Protein AF-W2GR23-F1 (afdb_monomer_lite)

Sequence (189 aa):
MKMTHMLRTLHDGIMVGVGTVLADNPSLNARLAEGSNPRPIIIDTHLRCPMTIKLLTMPTCEKPIIFFGRGSQDTETLERKQALEALGARVFECNTTRGEDSCDHVDLRDAFRTLCASGSWFSCIISRCLHSVLMLSHAGIVKQLGISSVMVEGGSAILTSCLQEATHRHIIDLVVVTVAPTFVRHKSG

Foldseek 3Di:
DLVLLVVQQVFQAEEEEVVCCVPPLDQQHSVNDDHDGHAYEYWYQQLPHDCPRNLLPPPNHQRYEYEYEDPPPDPVSVVSVVSSVVSVYHYDYAYWDQAPVRDTTGDVVRVVQLQAQPPDPPDPPPDDDDDDDDDDDDDDDSPHNNTPGYHYDDDPRVVVSQVVVVVVDVPDPDDDDDDDPDDDDDPPD

InterPro domains:
  IPR002734 Bacterial bifunctional deaminase-reductase, C-terminal [PF01872] (2-117)
  IPR024072 Dihydrofolate reductase-like domain superfamily [G3DSA:3.40.430.10] (1-189)
  IPR024072 Dihydrofolate reductase-like domain superfamily [SSF53597] (2-118)
  IPR024072 Dihydrofolate reductase-like domain superfamily [SSF53597] (140-184)
  IPR050765 Riboflavin Biosynthesis HTP Reductase [PTHR38011] (2-184)

Structure (mmCIF, N/CA/C/O backbone):
data_AF-W2GR23-F1
#
_entry.id   AF-W2GR23-F1
#
loop_
_atom_site.group_PDB
_atom_site.id
_atom_site.type_symbol
_atom_site.label_atom_id
_atom_site.label_alt_id
_atom_site.label_comp_id
_atom_site.label_asym_id
_atom_site.label_entity_id
_atom_site.label_seq_id
_atom_site.pdbx_PDB_ins_code
_atom_site.Cartn_x
_atom_site.Cartn_y
_atom_site.Cartn_z
_atom_site.occupancy
_atom_site.B_iso_or_equiv
_atom_site.auth_seq_id
_atom_site.auth_comp_id
_atom_site.auth_asym_id
_atom_site.auth_atom_id
_atom_site.pdbx_PDB_model_num
ATOM 1 N N . MET A 1 1 ? 9.108 -3.498 -15.593 1.00 69.44 1 MET A N 1
ATOM 2 C CA . MET A 1 1 ? 9.535 -4.837 -16.074 1.00 69.44 1 MET A CA 1
ATOM 3 C C . MET A 1 1 ? 8.301 -5.715 -16.239 1.00 69.44 1 MET A C 1
ATOM 5 O O . MET A 1 1 ? 7.443 -5.651 -15.368 1.00 69.44 1 MET A O 1
ATOM 9 N N . LYS A 1 2 ? 8.191 -6.533 -17.300 1.00 81.06 2 LYS A N 1
ATOM 10 C CA . LYS A 1 2 ? 7.030 -7.431 -17.515 1.00 81.06 2 LYS A CA 1
ATOM 11 C C . LYS A 1 2 ? 6.783 -8.364 -16.318 1.00 81.06 2 LYS A C 1
ATOM 13 O O . LYS A 1 2 ? 5.641 -8.557 -15.922 1.00 81.06 2 LYS A O 1
ATOM 18 N N . MET A 1 3 ? 7.859 -8.837 -15.684 1.00 83.44 3 MET A N 1
ATOM 19 C CA . MET A 1 3 ? 7.808 -9.663 -14.473 1.00 83.44 3 MET A CA 1
ATOM 20 C C . MET A 1 3 ? 7.036 -9.007 -13.322 1.00 83.44 3 MET A C 1
ATOM 22 O O . MET A 1 3 ? 6.156 -9.639 -12.757 1.00 83.44 3 MET A O 1
ATOM 26 N N . THR A 1 4 ? 7.294 -7.733 -13.016 1.00 83.75 4 THR A N 1
ATOM 27 C CA . THR A 1 4 ? 6.580 -7.008 -11.951 1.00 83.75 4 THR A CA 1
ATOM 28 C C . THR A 1 4 ? 5.080 -6.939 -12.227 1.00 83.75 4 THR A C 1
ATOM 30 O O . THR A 1 4 ? 4.283 -7.137 -11.322 1.00 83.75 4 THR A O 1
ATOM 33 N N . HIS A 1 5 ? 4.677 -6.710 -13.481 1.00 86.44 5 HIS A N 1
ATOM 34 C CA . HIS A 1 5 ? 3.254 -6.688 -13.821 1.00 86.44 5 HIS A CA 1
ATOM 35 C C . HIS A 1 5 ? 2.604 -8.064 -13.662 1.00 86.44 5 HIS A C 1
ATOM 37 O O . HIS A 1 5 ? 1.480 -8.112 -13.187 1.00 86.44 5 HIS A O 1
ATOM 43 N N . MET A 1 6 ? 3.304 -9.159 -13.977 1.00 85.31 6 MET A N 1
ATOM 44 C CA . MET A 1 6 ? 2.798 -10.513 -13.713 1.00 85.31 6 MET A CA 1
ATOM 45 C C . MET A 1 6 ? 2.696 -10.802 -12.212 1.00 85.31 6 MET A C 1
ATOM 47 O O . MET A 1 6 ? 1.702 -11.348 -11.767 1.00 85.31 6 MET A O 1
ATOM 51 N N . LEU A 1 7 ? 3.676 -10.393 -11.401 1.00 85.12 7 LEU A N 1
ATOM 52 C CA . LEU A 1 7 ? 3.589 -10.579 -9.947 1.00 85.12 7 LEU A CA 1
ATOM 53 C C . LEU A 1 7 ? 2.389 -9.836 -9.349 1.00 85.12 7 LEU A C 1
ATOM 55 O O . LEU A 1 7 ? 1.715 -10.374 -8.476 1.00 85.12 7 LEU A O 1
ATOM 59 N N . ARG A 1 8 ? 2.070 -8.644 -9.866 1.00 89.00 8 ARG A N 1
ATOM 60 C CA . ARG A 1 8 ? 0.879 -7.893 -9.453 1.00 89.00 8 ARG A CA 1
ATOM 61 C C . ARG A 1 8 ? -0.425 -8.628 -9.749 1.00 89.00 8 ARG A C 1
ATOM 63 O O . ARG A 1 8 ? -1.325 -8.542 -8.929 1.00 89.00 8 ARG A O 1
ATOM 70 N N . THR A 1 9 ? -0.532 -9.351 -10.868 1.00 87.44 9 THR A N 1
ATOM 71 C CA . THR A 1 9 ? -1.762 -10.100 -11.197 1.00 87.44 9 THR A CA 1
ATOM 72 C C . THR A 1 9 ? -1.950 -11.365 -10.364 1.00 87.44 9 THR A C 1
ATOM 74 O O . THR A 1 9 ? -3.038 -11.931 -10.372 1.00 87.44 9 THR A O 1
ATOM 77 N N . LEU A 1 10 ? -0.915 -11.810 -9.643 1.00 87.19 10 LEU A N 1
ATOM 78 C CA . LEU A 1 10 ? -0.958 -12.994 -8.780 1.00 87.19 10 LEU A CA 1
ATOM 79 C C . LEU A 1 10 ? -1.390 -12.694 -7.337 1.00 87.19 10 LEU A C 1
ATOM 81 O O . LEU A 1 10 ? -1.491 -13.630 -6.550 1.00 87.19 10 LEU A O 1
ATOM 85 N N . HIS A 1 11 ? -1.604 -11.424 -6.978 1.00 86.44 11 HIS A N 1
ATOM 86 C CA . HIS A 1 11 ? -1.950 -11.022 -5.613 1.00 86.44 11 HIS A CA 1
ATOM 87 C C . HIS A 1 11 ? -3.266 -10.240 -5.572 1.00 86.44 11 HIS A C 1
ATOM 89 O O . HIS A 1 11 ? -3.580 -9.486 -6.492 1.00 86.44 11 HIS A O 1
ATOM 95 N N . ASP A 1 12 ? -4.005 -10.364 -4.469 1.00 87.50 12 ASP A N 1
ATOM 96 C CA . ASP A 1 12 ? -5.256 -9.623 -4.251 1.00 87.50 12 ASP A CA 1
ATOM 97 C C . ASP A 1 12 ? -4.992 -8.153 -3.898 1.00 87.50 12 ASP A C 1
ATOM 99 O O . ASP A 1 12 ? -5.787 -7.268 -4.214 1.00 87.50 12 ASP A O 1
ATOM 103 N N . GLY A 1 13 ? -3.879 -7.888 -3.207 1.00 90.38 13 GLY A N 1
ATOM 104 C CA . GLY A 1 13 ? -3.498 -6.568 -2.723 1.00 90.38 13 GLY A CA 1
ATOM 105 C C . GLY A 1 13 ? -2.064 -6.189 -3.076 1.00 90.38 13 GLY A C 1
ATOM 106 O O . GLY A 1 13 ? -1.183 -7.039 -3.198 1.00 90.38 13 GLY A O 1
ATOM 107 N N . ILE A 1 14 ? -1.821 -4.886 -3.201 1.00 90.69 14 ILE A N 1
ATOM 108 C CA . ILE A 1 14 ? -0.486 -4.315 -3.372 1.00 90.69 14 ILE A CA 1
ATOM 109 C C . ILE A 1 14 ? -0.261 -3.201 -2.356 1.00 90.69 14 ILE A C 1
ATOM 111 O O . ILE A 1 14 ? -0.979 -2.204 -2.348 1.00 90.69 14 ILE A O 1
ATOM 115 N N . MET A 1 15 ? 0.721 -3.379 -1.478 1.00 93.12 15 MET A N 1
ATOM 116 C CA . MET A 1 15 ? 1.007 -2.478 -0.370 1.00 93.12 15 MET A CA 1
ATOM 117 C C . MET A 1 15 ? 2.205 -1.585 -0.670 1.00 93.12 15 MET A C 1
ATOM 119 O O . MET A 1 15 ? 3.250 -2.071 -1.093 1.00 93.12 15 MET A O 1
ATOM 123 N N . VAL A 1 16 ? 2.053 -0.289 -0.397 1.00 93.31 16 VAL A N 1
ATOM 124 C CA . VAL A 1 16 ? 3.116 0.718 -0.485 1.00 93.31 16 VAL A CA 1
ATOM 125 C C . VAL A 1 16 ? 3.049 1.674 0.704 1.00 93.31 16 VAL A C 1
ATOM 127 O O . VAL A 1 16 ? 2.006 1.835 1.344 1.00 93.31 16 VAL A O 1
ATOM 130 N N . GLY A 1 17 ? 4.150 2.369 0.973 1.00 92.62 17 GLY A N 1
ATOM 131 C CA . GLY A 1 17 ? 4.168 3.444 1.962 1.00 92.62 17 GLY A CA 1
ATOM 132 C C . GLY A 1 17 ? 3.762 4.772 1.367 1.00 92.62 17 GLY A C 1
ATOM 133 O O . GLY A 1 17 ? 3.993 5.035 0.185 1.00 92.62 17 GLY A O 1
ATOM 134 N N . VAL A 1 18 ? 3.224 5.658 2.205 1.00 92.94 18 VAL A N 1
ATOM 135 C CA . VAL A 1 18 ? 2.888 7.020 1.778 1.00 92.94 18 VAL A CA 1
ATOM 136 C C . VAL A 1 18 ? 4.097 7.759 1.204 1.00 92.94 18 VAL A C 1
ATOM 138 O O . VAL A 1 18 ? 3.938 8.517 0.258 1.00 92.94 18 VAL A O 1
ATOM 141 N N . GLY A 1 19 ? 5.318 7.483 1.681 1.00 91.88 19 GLY A N 1
ATOM 142 C CA . GLY A 1 19 ? 6.541 8.048 1.099 1.00 91.88 19 GLY A CA 1
ATOM 143 C C . GLY A 1 19 ? 6.689 7.736 -0.395 1.00 91.88 19 GLY A C 1
ATOM 144 O O . GLY A 1 19 ? 6.985 8.629 -1.181 1.00 91.88 19 GLY A O 1
ATOM 145 N N . THR A 1 20 ? 6.390 6.501 -0.809 1.00 91.75 20 THR A N 1
ATOM 146 C CA . THR A 1 20 ? 6.373 6.099 -2.225 1.00 91.75 20 THR A CA 1
ATOM 147 C C . THR A 1 20 ? 5.242 6.781 -2.989 1.00 91.75 20 THR A C 1
ATOM 149 O O . THR A 1 20 ? 5.429 7.214 -4.123 1.00 91.75 20 THR A O 1
ATOM 152 N N . VAL A 1 21 ? 4.066 6.935 -2.374 1.00 94.06 21 VAL A N 1
ATOM 153 C CA . VAL A 1 21 ? 2.944 7.651 -3.003 1.00 94.06 21 VAL A CA 1
ATOM 154 C C . VAL A 1 21 ? 3.283 9.122 -3.244 1.00 94.06 21 VAL A C 1
ATOM 156 O O . VAL A 1 21 ? 2.992 9.641 -4.320 1.00 94.06 21 VAL A O 1
ATOM 159 N N . LEU A 1 22 ? 3.915 9.777 -2.271 1.00 93.19 22 LEU A N 1
ATOM 160 C CA . LEU A 1 22 ? 4.319 11.179 -2.351 1.00 93.19 22 LEU A CA 1
ATOM 161 C C . LEU A 1 22 ? 5.454 11.398 -3.356 1.00 93.19 22 LEU A C 1
ATOM 163 O O . LEU A 1 22 ? 5.424 12.384 -4.086 1.00 93.19 22 LEU A O 1
ATOM 167 N N . ALA A 1 23 ? 6.429 10.487 -3.407 1.00 91.81 23 ALA A N 1
ATOM 168 C CA . ALA A 1 23 ? 7.565 10.592 -4.318 1.00 91.81 23 ALA A CA 1
ATOM 169 C C . ALA A 1 23 ? 7.173 10.310 -5.778 1.00 91.81 23 ALA A C 1
ATOM 171 O O . ALA A 1 23 ? 7.525 11.078 -6.670 1.00 91.81 23 ALA A O 1
ATOM 172 N N . ASP A 1 24 ? 6.416 9.233 -6.016 1.00 91.88 24 ASP A N 1
ATOM 173 C CA . ASP A 1 24 ? 6.255 8.676 -7.364 1.00 91.88 24 ASP A CA 1
ATOM 174 C C . ASP A 1 24 ? 4.825 8.784 -7.922 1.00 91.88 24 ASP A C 1
ATOM 176 O O . ASP A 1 24 ? 4.614 8.611 -9.128 1.00 91.88 24 ASP A O 1
ATOM 180 N N . ASN A 1 25 ? 3.821 9.037 -7.069 1.00 93.56 25 ASN A N 1
ATOM 181 C CA . ASN A 1 25 ? 2.389 8.986 -7.403 1.00 93.56 25 ASN A CA 1
ATOM 182 C C . ASN A 1 25 ? 2.063 7.802 -8.347 1.00 93.56 25 ASN A C 1
ATOM 184 O O . ASN A 1 25 ? 1.680 8.006 -9.517 1.00 93.56 25 ASN A O 1
ATOM 188 N N . PRO A 1 26 ? 2.312 6.553 -7.899 1.00 91.81 26 PRO A N 1
ATOM 189 C CA . PRO A 1 26 ? 2.260 5.382 -8.756 1.00 91.81 26 PRO A CA 1
ATOM 190 C C . PRO A 1 26 ? 0.816 5.017 -9.109 1.00 91.81 26 PRO A C 1
ATOM 192 O O . PRO A 1 26 ? -0.142 5.394 -8.442 1.00 91.81 26 PRO A O 1
ATOM 195 N N . SER A 1 27 ? 0.661 4.242 -10.180 1.00 90.50 27 SER A N 1
ATOM 196 C CA . SER A 1 27 ? -0.653 3.719 -10.591 1.00 90.50 27 SER A CA 1
ATOM 197 C C . SER A 1 27 ? -0.941 2.298 -10.107 1.00 90.50 27 SER A C 1
ATOM 199 O O . SER A 1 27 ? -2.084 1.873 -10.208 1.00 90.50 27 SER A O 1
ATOM 201 N N . LEU A 1 28 ? 0.086 1.581 -9.627 1.00 88.12 28 LEU A N 1
ATOM 202 C CA . LEU A 1 28 ? 0.028 0.236 -9.028 1.00 88.12 28 LEU A CA 1
ATOM 203 C C . LEU A 1 28 ? -0.766 -0.827 -9.815 1.00 88.12 28 LEU A C 1
ATOM 205 O O . LEU A 1 28 ? -1.147 -1.855 -9.273 1.00 88.12 28 LEU A O 1
ATOM 209 N N . ASN A 1 29 ? -0.956 -0.622 -11.119 1.00 86.06 29 ASN A N 1
ATOM 210 C CA . ASN A 1 29 ? -1.710 -1.516 -11.990 1.00 86.06 29 ASN A CA 1
ATOM 211 C C . ASN A 1 29 ? -0.802 -2.443 -12.821 1.00 86.06 29 ASN A C 1
ATOM 213 O O . ASN A 1 29 ? 0.398 -2.200 -13.020 1.00 86.06 29 ASN A O 1
ATOM 217 N N . ALA A 1 30 ? -1.383 -3.526 -13.329 1.00 84.44 30 ALA A N 1
ATOM 218 C CA . ALA A 1 30 ? -0.715 -4.593 -14.063 1.00 84.44 30 ALA A CA 1
ATOM 219 C C . ALA A 1 30 ? -0.775 -4.410 -15.597 1.00 84.44 30 ALA A C 1
ATOM 221 O O . ALA A 1 30 ? -1.041 -5.342 -16.335 1.00 84.44 30 ALA A O 1
ATOM 222 N N . ARG A 1 31 ? -0.468 -3.210 -16.116 1.00 82.81 31 ARG A N 1
ATOM 223 C CA . ARG A 1 31 ? -0.635 -2.850 -17.552 1.00 82.81 31 ARG A CA 1
ATOM 224 C C . ARG A 1 31 ? 0.054 -3.755 -18.586 1.00 82.81 31 ARG A C 1
ATOM 226 O O . ARG A 1 31 ? -0.308 -3.689 -19.753 1.00 82.81 31 ARG A O 1
ATOM 233 N N . LEU A 1 32 ? 1.092 -4.501 -18.199 1.00 80.31 32 LEU A N 1
ATOM 234 C CA . LEU A 1 32 ? 1.891 -5.340 -19.109 1.00 80.31 32 LEU A CA 1
ATOM 235 C C . LEU A 1 32 ? 1.630 -6.847 -18.934 1.00 80.31 32 LEU A C 1
ATOM 237 O O . LEU A 1 32 ? 2.416 -7.656 -19.434 1.00 80.31 32 LEU A O 1
ATOM 241 N N . ALA A 1 33 ? 0.584 -7.223 -18.197 1.00 79.88 33 ALA A N 1
ATOM 242 C CA . ALA A 1 33 ? 0.182 -8.605 -17.966 1.00 79.88 33 ALA A CA 1
ATOM 243 C C . ALA A 1 33 ? -1.346 -8.735 -18.040 1.00 79.88 33 ALA A C 1
ATOM 245 O O . ALA A 1 33 ? -2.069 -7.791 -17.730 1.00 79.88 33 ALA A O 1
ATOM 246 N N . GLU A 1 34 ? -1.830 -9.903 -18.456 1.00 81.62 34 GLU A N 1
ATOM 247 C CA . GLU A 1 34 ? -3.251 -10.238 -18.366 1.00 81.62 34 GLU A CA 1
ATOM 248 C C . GLU A 1 34 ? -3.591 -10.668 -16.934 1.00 81.62 34 GLU A C 1
ATOM 250 O O . GLU A 1 34 ? -2.810 -11.369 -16.287 1.00 81.62 34 GLU A O 1
ATOM 255 N N . GLY A 1 35 ? -4.749 -10.234 -16.437 1.00 82.25 35 GLY A N 1
ATOM 256 C CA . GLY A 1 35 ? -5.232 -10.546 -15.093 1.00 82.25 35 GLY A CA 1
ATOM 257 C C . GLY A 1 35 ? -5.827 -9.337 -14.374 1.00 82.25 35 GLY A C 1
ATOM 258 O O . GLY A 1 35 ? -5.853 -8.221 -14.899 1.00 82.25 35 GLY A O 1
ATOM 259 N N . SER A 1 36 ? -6.325 -9.577 -13.163 1.00 84.94 36 SER A N 1
ATOM 260 C CA . SER A 1 36 ? -6.901 -8.536 -12.312 1.00 84.94 36 SER A CA 1
ATOM 261 C C . SER A 1 36 ? -5.819 -7.610 -11.758 1.00 84.94 36 SER A C 1
ATOM 263 O O . SER A 1 36 ? -4.692 -8.028 -11.492 1.00 84.94 36 SER A O 1
ATOM 265 N N . ASN A 1 37 ? -6.166 -6.336 -11.569 1.00 89.25 37 ASN A N 1
ATOM 266 C CA . ASN A 1 37 ? -5.298 -5.423 -10.835 1.00 89.25 37 ASN A CA 1
ATOM 267 C C . ASN A 1 37 ? -5.410 -5.716 -9.335 1.00 89.25 37 ASN A C 1
ATOM 269 O O . ASN A 1 37 ? -6.535 -5.821 -8.844 1.00 89.25 37 ASN A O 1
ATOM 273 N N . PRO A 1 38 ? -4.286 -5.772 -8.606 1.00 90.56 38 PRO A N 1
ATOM 274 C CA . PRO A 1 38 ? -4.333 -5.885 -7.160 1.00 90.56 38 PRO A CA 1
ATOM 275 C C . PRO A 1 38 ? -4.917 -4.604 -6.566 1.00 90.56 38 PRO A C 1
ATOM 277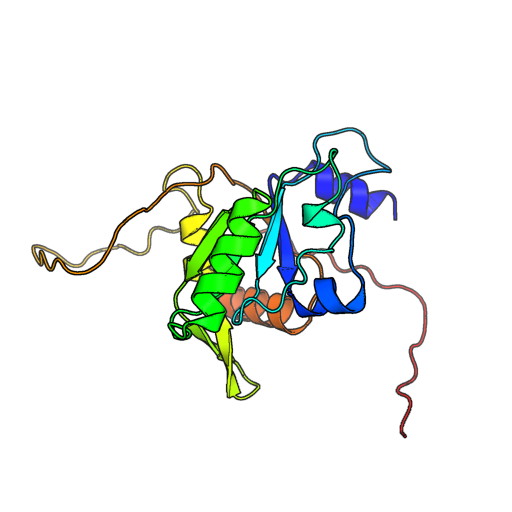 O O . PRO A 1 38 ? -4.691 -3.494 -7.068 1.00 90.56 38 PRO A O 1
ATOM 280 N N . ARG A 1 39 ? -5.636 -4.738 -5.457 1.00 91.88 39 ARG A N 1
ATOM 281 C CA . ARG A 1 39 ? -6.172 -3.593 -4.734 1.00 91.88 39 ARG A CA 1
ATOM 282 C C . ARG A 1 39 ? -5.043 -2.797 -4.070 1.00 91.88 39 ARG A C 1
ATOM 284 O O . ARG A 1 39 ? -4.267 -3.380 -3.310 1.00 91.88 39 ARG A O 1
ATOM 291 N N . PRO A 1 40 ? -4.954 -1.472 -4.273 1.00 94.38 40 PRO A N 1
ATOM 292 C CA . PRO A 1 40 ? -3.945 -0.667 -3.599 1.00 94.38 40 PRO A CA 1
ATOM 293 C C . PRO A 1 40 ? -4.176 -0.606 -2.087 1.00 94.38 40 PRO A C 1
ATOM 295 O O . PRO A 1 40 ? -5.292 -0.357 -1.626 1.00 94.38 40 PRO A O 1
ATOM 298 N N . ILE A 1 41 ? -3.102 -0.772 -1.326 1.00 94.50 41 ILE A N 1
ATOM 299 C CA . ILE A 1 41 ? -3.054 -0.642 0.126 1.00 94.50 41 ILE A CA 1
ATOM 300 C C . ILE A 1 41 ? -1.959 0.374 0.451 1.00 94.50 41 ILE A C 1
ATOM 302 O O . ILE A 1 41 ? -0.811 0.220 0.039 1.00 94.50 41 ILE A O 1
ATOM 306 N N . ILE A 1 42 ? -2.310 1.437 1.162 1.00 94.94 42 ILE A N 1
ATOM 307 C CA . ILE A 1 42 ? -1.392 2.524 1.499 1.00 94.94 42 ILE A CA 1
ATOM 308 C C . ILE A 1 42 ? -1.220 2.554 3.011 1.00 94.94 42 ILE A C 1
ATOM 310 O O . ILE A 1 42 ? -2.197 2.683 3.749 1.00 94.94 42 ILE A O 1
ATOM 314 N N . ILE A 1 43 ? 0.029 2.473 3.464 1.00 94.06 43 ILE A N 1
ATOM 315 C CA . ILE A 1 43 ? 0.380 2.718 4.862 1.00 94.06 43 ILE A CA 1
ATOM 316 C C . ILE A 1 43 ? 0.746 4.193 5.016 1.00 94.06 43 ILE A C 1
ATOM 318 O O . ILE A 1 43 ? 1.759 4.660 4.483 1.00 94.06 43 ILE A O 1
ATOM 322 N N . ASP A 1 44 ? -0.103 4.931 5.723 1.00 93.56 44 ASP A N 1
ATOM 323 C CA . ASP A 1 44 ? -0.003 6.371 5.909 1.00 93.56 44 ASP A CA 1
ATOM 324 C C . ASP A 1 44 ? -0.356 6.758 7.344 1.00 93.56 44 ASP A C 1
ATOM 326 O O . ASP A 1 44 ? -1.478 7.169 7.638 1.00 93.56 44 ASP A O 1
ATOM 330 N N . THR A 1 45 ? 0.629 6.646 8.241 1.00 92.12 45 THR A N 1
ATOM 331 C CA . THR A 1 45 ? 0.451 6.880 9.681 1.00 92.12 45 THR A CA 1
ATOM 332 C C . THR A 1 45 ? -0.272 8.190 10.002 1.00 92.12 45 THR A C 1
ATOM 334 O O . THR A 1 45 ? -1.050 8.223 10.948 1.00 92.12 45 THR A O 1
ATOM 337 N N . HIS A 1 46 ? -0.063 9.239 9.201 1.00 91.56 46 HIS A N 1
ATOM 338 C CA . HIS A 1 46 ? -0.561 10.594 9.461 1.00 91.56 46 HIS A CA 1
ATOM 339 C C . HIS A 1 46 ? -1.528 11.107 8.381 1.00 91.56 46 HIS A C 1
ATOM 341 O O . HIS A 1 46 ? -1.687 12.315 8.230 1.00 91.56 46 HIS A O 1
ATOM 347 N N . LEU A 1 47 ? -2.126 10.218 7.577 1.00 93.81 47 LEU A N 1
ATOM 348 C CA . LEU A 1 47 ? -3.045 10.580 6.486 1.00 93.81 47 LEU A CA 1
ATOM 349 C C . LEU A 1 47 ? -2.513 11.674 5.538 1.00 93.81 47 LEU A C 1
ATOM 351 O O . LEU A 1 47 ? -3.285 12.480 5.024 1.00 93.81 47 LEU A O 1
ATOM 355 N N . ARG A 1 48 ? -1.208 11.717 5.258 1.00 92.94 48 ARG A N 1
ATOM 356 C CA . ARG A 1 48 ? -0.560 12.704 4.370 1.00 92.94 48 ARG A CA 1
ATOM 357 C C . ARG A 1 48 ? -0.928 12.550 2.894 1.00 92.94 48 ARG A C 1
ATOM 359 O O . ARG A 1 48 ? -0.579 13.409 2.086 1.00 92.94 48 ARG A O 1
ATOM 366 N N . CYS A 1 49 ? -1.611 11.473 2.524 1.00 93.38 49 CYS A N 1
ATOM 367 C CA . CYS A 1 49 ? -1.976 11.158 1.155 1.00 93.38 49 CYS A CA 1
ATOM 368 C C . CYS A 1 49 ? -2.765 12.309 0.500 1.00 93.38 49 CYS A C 1
ATOM 370 O O . CYS A 1 49 ? -3.820 12.698 1.011 1.00 93.38 49 CYS A O 1
ATOM 372 N N . PRO A 1 50 ? -2.296 12.874 -0.627 1.00 95.06 50 PRO A N 1
ATOM 373 C CA . PRO A 1 50 ? -3.049 13.895 -1.340 1.00 95.06 50 PRO A CA 1
ATOM 374 C C . PRO A 1 50 ? -4.323 13.315 -1.962 1.00 95.06 50 PRO A C 1
ATOM 376 O O . PRO A 1 50 ? -4.311 12.247 -2.570 1.00 95.06 50 PRO A O 1
ATOM 379 N N . MET A 1 51 ? -5.414 14.075 -1.919 1.00 94.44 51 MET A N 1
ATOM 380 C CA . MET A 1 51 ? -6.694 13.717 -2.546 1.00 94.44 51 MET A CA 1
ATOM 381 C C . MET A 1 51 ? -6.607 13.611 -4.085 1.00 94.44 51 MET A C 1
ATOM 383 O O . MET A 1 51 ? -7.506 13.086 -4.735 1.00 94.44 51 MET A O 1
ATOM 387 N N . THR A 1 52 ? -5.512 14.098 -4.675 1.00 94.56 52 THR A N 1
ATOM 388 C CA . THR A 1 52 ? -5.257 14.174 -6.121 1.00 94.56 52 THR A CA 1
ATOM 389 C C . THR A 1 52 ? -4.420 13.015 -6.673 1.00 94.56 52 THR A C 1
ATOM 391 O O . THR A 1 52 ? -4.112 12.995 -7.867 1.00 94.56 52 THR A O 1
ATOM 394 N N . ILE A 1 53 ? -4.029 12.041 -5.844 1.00 94.81 53 ILE A N 1
ATOM 395 C CA . ILE A 1 53 ? -3.226 10.899 -6.308 1.00 94.81 53 ILE A CA 1
ATOM 396 C C . ILE A 1 53 ? -3.967 10.089 -7.379 1.00 94.81 53 ILE A C 1
ATOM 398 O O . ILE A 1 53 ? -5.201 9.997 -7.404 1.00 94.81 53 ILE A O 1
ATOM 402 N N . LYS A 1 54 ? -3.202 9.415 -8.240 1.00 94.00 54 LYS A N 1
ATOM 403 C CA . LYS A 1 54 ? -3.753 8.559 -9.302 1.00 94.00 54 LYS A CA 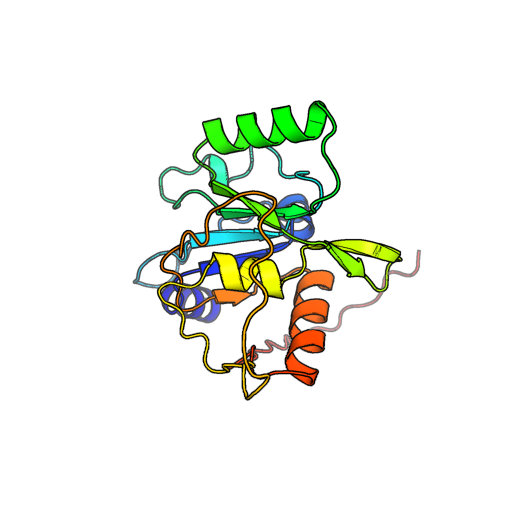1
ATOM 404 C C . LYS A 1 54 ? -4.641 7.450 -8.736 1.00 94.00 54 LYS A C 1
ATOM 406 O O . LYS A 1 54 ? -5.674 7.142 -9.318 1.00 94.00 54 LYS A O 1
ATOM 411 N N . LEU A 1 55 ? -4.269 6.884 -7.589 1.00 92.75 55 LEU A N 1
ATOM 412 C CA . LEU A 1 55 ? -4.998 5.781 -6.950 1.00 92.75 55 LEU A CA 1
ATOM 413 C C . LEU A 1 55 ? -6.422 6.170 -6.505 1.00 92.75 55 LEU A C 1
ATOM 415 O O . LEU A 1 55 ? -7.289 5.306 -6.432 1.00 92.75 55 LEU A O 1
ATOM 419 N N . LEU A 1 56 ? -6.691 7.457 -6.255 1.00 92.94 56 LEU A N 1
ATOM 420 C CA . LEU A 1 56 ? -8.031 7.960 -5.919 1.00 92.94 56 LEU A CA 1
ATOM 421 C C . LEU A 1 56 ? -8.809 8.428 -7.149 1.00 92.94 56 LEU A C 1
ATOM 423 O O . LEU A 1 56 ? -10.033 8.336 -7.169 1.00 92.94 56 LEU A O 1
ATOM 427 N N . THR A 1 57 ? -8.122 8.919 -8.177 1.00 90.88 57 THR A N 1
ATOM 428 C CA . THR A 1 57 ? -8.752 9.617 -9.309 1.00 90.88 57 THR A CA 1
ATOM 429 C C . THR A 1 57 ? -8.964 8.734 -10.538 1.00 90.88 57 THR A C 1
ATOM 431 O O . THR A 1 57 ? -9.898 8.967 -11.301 1.00 90.88 57 THR A O 1
ATOM 434 N N . MET A 1 58 ? -8.149 7.693 -10.738 1.00 86.50 58 MET A N 1
ATOM 435 C CA . MET A 1 58 ? -8.291 6.806 -11.894 1.00 86.50 58 MET A CA 1
ATOM 436 C C . MET A 1 58 ? -9.551 5.925 -11.775 1.00 86.50 58 MET A C 1
ATOM 438 O O . MET A 1 58 ? -9.751 5.286 -10.740 1.00 86.50 58 MET A O 1
ATOM 442 N N . PRO A 1 59 ? -10.373 5.817 -12.836 1.00 79.69 59 PRO A N 1
ATOM 443 C CA . PRO A 1 59 ? -11.587 4.997 -12.823 1.00 79.69 59 PRO A CA 1
ATOM 444 C C . PRO A 1 59 ? -11.306 3.493 -12.950 1.00 79.69 59 PRO A C 1
ATOM 446 O O . PRO A 1 59 ? -12.111 2.676 -12.526 1.00 79.69 59 PRO A O 1
ATOM 449 N N . THR A 1 60 ? -10.161 3.115 -13.519 1.00 75.56 60 THR A N 1
ATOM 450 C CA . THR A 1 60 ? -9.773 1.715 -13.769 1.00 75.56 60 THR A CA 1
ATOM 451 C C . THR A 1 60 ? -9.157 1.016 -12.556 1.00 75.56 60 THR A C 1
ATOM 453 O O . THR A 1 60 ? -8.741 -0.137 -12.657 1.00 75.56 60 THR A O 1
ATOM 456 N N . CYS A 1 61 ? -9.053 1.713 -11.424 1.00 76.75 61 CYS A N 1
ATOM 457 C CA . CYS A 1 61 ? -8.422 1.226 -10.208 1.00 76.75 61 CYS A CA 1
ATOM 458 C C . CYS A 1 61 ? -9.476 1.026 -9.123 1.00 76.75 61 CYS A C 1
ATOM 460 O O . CYS A 1 61 ? -10.271 1.932 -8.854 1.00 76.75 61 CYS A O 1
ATOM 462 N N . GLU A 1 62 ? -9.446 -0.126 -8.451 1.00 86.31 62 GLU A N 1
ATOM 463 C CA . GLU A 1 62 ? -10.147 -0.246 -7.178 1.00 86.31 62 GLU A CA 1
ATOM 464 C C . GLU A 1 62 ? -9.638 0.816 -6.206 1.00 86.31 62 GLU A C 1
ATOM 466 O O . GLU A 1 62 ? -8.438 1.097 -6.131 1.00 86.31 62 GLU A O 1
ATOM 471 N N . LYS A 1 63 ? -10.563 1.413 -5.453 1.00 91.69 63 LYS A N 1
ATOM 472 C CA . LYS A 1 63 ? -10.205 2.463 -4.507 1.00 91.69 63 LYS A CA 1
ATOM 473 C C . LYS A 1 63 ? -9.316 1.905 -3.390 1.00 91.69 63 LYS A C 1
ATOM 475 O O . LYS A 1 63 ? -9.585 0.793 -2.898 1.00 91.69 63 LYS A O 1
ATOM 480 N N . PRO A 1 64 ? -8.291 2.675 -2.979 1.00 95.00 64 PRO A N 1
ATOM 481 C CA . PRO A 1 64 ? -7.281 2.212 -2.050 1.00 95.00 64 PRO A CA 1
ATOM 482 C C . PRO A 1 64 ? -7.877 1.919 -0.677 1.00 95.00 64 PRO A C 1
ATOM 484 O O . PRO A 1 64 ? -8.838 2.556 -0.234 1.00 95.00 64 PRO A O 1
ATOM 487 N N . ILE A 1 65 ? -7.257 0.966 0.004 1.00 95.25 65 ILE A N 1
ATOM 488 C CA . ILE A 1 65 ? -7.360 0.815 1.450 1.00 95.25 65 ILE A CA 1
ATOM 489 C C . ILE A 1 65 ? -6.219 1.627 2.061 1.00 95.25 65 ILE A C 1
ATOM 491 O O . ILE A 1 65 ? -5.075 1.482 1.642 1.00 95.25 65 ILE A O 1
ATOM 495 N N . ILE A 1 66 ? -6.517 2.494 3.020 1.00 95.38 66 ILE A N 1
ATOM 496 C CA . ILE A 1 66 ? -5.529 3.356 3.671 1.00 95.38 66 ILE A CA 1
ATOM 497 C C . ILE A 1 66 ? -5.527 3.032 5.159 1.00 95.38 66 ILE A C 1
ATOM 499 O O . ILE A 1 66 ? -6.578 3.076 5.795 1.00 95.38 66 ILE A O 1
ATOM 503 N N . PHE A 1 67 ? -4.355 2.723 5.704 1.00 94.12 67 PHE A N 1
ATOM 504 C CA . PHE A 1 67 ? -4.156 2.517 7.134 1.00 94.12 67 PHE A CA 1
ATOM 505 C C . PHE A 1 67 ? -3.437 3.711 7.750 1.00 94.12 67 PHE A C 1
ATOM 507 O O . PHE A 1 67 ? -2.403 4.131 7.228 1.00 94.12 67 PHE A O 1
ATOM 514 N N . PHE A 1 68 ? -3.961 4.217 8.866 1.00 93.62 68 PHE A N 1
ATOM 515 C CA . PHE A 1 68 ? -3.360 5.310 9.634 1.00 93.62 68 PHE A CA 1
ATOM 516 C C . PHE A 1 68 ? -3.225 4.957 11.115 1.00 93.62 68 PHE A C 1
ATOM 518 O O . PHE A 1 68 ? -3.857 4.018 11.598 1.00 93.62 68 PHE A O 1
ATOM 525 N N . GLY A 1 69 ? -2.362 5.684 11.824 1.00 90.69 69 GLY A N 1
ATOM 526 C CA . GLY A 1 69 ? -2.019 5.392 13.210 1.00 90.69 69 GLY A CA 1
ATOM 527 C C . GLY A 1 69 ? -3.036 5.935 14.214 1.00 90.69 69 GLY A C 1
ATOM 528 O O . GLY A 1 69 ? -3.458 7.089 14.134 1.00 90.69 69 GLY A O 1
ATOM 529 N N . ARG A 1 70 ? -3.375 5.116 15.209 1.00 79.94 70 ARG A N 1
ATOM 530 C CA . ARG A 1 70 ? -4.143 5.499 16.393 1.00 79.94 70 ARG A CA 1
ATOM 531 C C . ARG A 1 70 ? -3.315 6.480 17.227 1.00 79.94 70 ARG A C 1
ATOM 533 O O . ARG A 1 70 ? -2.324 6.101 17.841 1.00 79.94 70 ARG A O 1
ATOM 540 N N . GLY A 1 71 ? -3.718 7.746 17.227 1.00 69.38 71 GLY A N 1
ATOM 541 C CA . GLY A 1 71 ? -3.021 8.820 17.947 1.00 69.38 71 GLY A CA 1
ATOM 542 C C . GLY A 1 71 ? -3.332 10.220 17.420 1.00 69.38 71 GLY A C 1
ATOM 543 O O . GLY A 1 71 ? -3.241 11.193 18.162 1.00 69.38 71 GLY A O 1
ATOM 544 N N . SER A 1 72 ? -3.775 10.318 16.169 1.00 60.50 72 SER A N 1
ATOM 545 C CA . SER A 1 72 ? -4.157 11.571 15.517 1.00 60.50 72 SER A CA 1
ATOM 546 C C . SER A 1 72 ? -5.684 11.728 15.546 1.00 60.50 72 SER A C 1
ATOM 548 O O . SER A 1 72 ? -6.373 11.393 14.590 1.00 60.50 72 SER A O 1
ATOM 550 N N . GLN A 1 73 ? -6.248 12.133 16.690 1.00 68.25 73 GLN A N 1
ATOM 551 C CA . GLN A 1 73 ? -7.682 12.479 16.803 1.00 68.25 73 GLN A CA 1
ATOM 552 C C . GLN A 1 73 ? -7.922 13.992 16.803 1.00 68.25 73 GLN A C 1
ATOM 554 O O . GLN A 1 73 ? -8.901 14.494 17.353 1.00 68.25 73 GLN A O 1
ATOM 559 N N . ASP A 1 74 ? -7.005 14.734 16.202 1.00 83.00 74 ASP A N 1
ATOM 560 C CA . ASP A 1 74 ? -7.199 16.136 15.888 1.00 83.00 74 ASP A CA 1
ATOM 561 C C . ASP A 1 74 ? -8.238 16.310 14.765 1.00 83.00 74 ASP A C 1
ATOM 563 O O . ASP A 1 74 ? -8.489 15.412 13.952 1.00 83.00 74 ASP A O 1
ATOM 567 N N . THR A 1 75 ? -8.864 17.4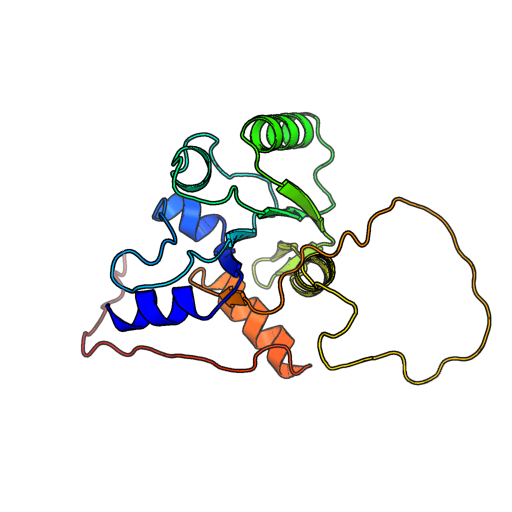87 14.737 1.00 87.31 75 THR A N 1
ATOM 568 C CA . THR A 1 75 ? -9.903 17.835 13.760 1.00 87.31 75 THR A CA 1
ATOM 569 C C . THR A 1 75 ? -9.413 17.678 12.321 1.00 87.31 75 THR A C 1
ATOM 571 O O . THR A 1 75 ? -10.157 17.174 11.481 1.00 87.31 75 THR A O 1
ATOM 574 N N . GLU A 1 76 ? -8.156 18.038 12.044 1.00 89.44 76 GLU A N 1
ATOM 575 C CA . GLU A 1 76 ? -7.571 17.931 10.707 1.00 89.44 76 GLU A CA 1
ATOM 576 C C . GLU A 1 76 ? -7.518 16.467 10.250 1.00 89.44 76 GLU A C 1
ATOM 578 O O . GLU A 1 76 ? -7.966 16.149 9.148 1.00 89.44 76 GLU A O 1
ATOM 583 N N . THR A 1 77 ? -7.058 15.544 11.097 1.00 90.06 77 THR A N 1
ATOM 584 C CA . THR A 1 77 ? -7.037 14.115 10.753 1.00 90.06 77 THR A CA 1
ATOM 585 C C . THR A 1 77 ? -8.434 13.580 10.430 1.00 90.06 77 THR A C 1
ATOM 587 O O . THR A 1 77 ? -8.601 12.826 9.464 1.00 90.06 77 THR A O 1
ATOM 590 N N . LEU A 1 78 ? -9.459 13.989 11.185 1.00 89.62 78 LEU A N 1
ATOM 591 C CA . LEU A 1 78 ? -10.835 13.561 10.927 1.00 89.62 78 LEU A CA 1
ATOM 592 C C . LEU A 1 78 ? -11.367 14.100 9.591 1.00 89.62 78 LEU A C 1
ATOM 594 O O . LEU A 1 78 ? -11.956 13.340 8.820 1.00 89.62 78 LEU A O 1
ATOM 598 N N . GLU A 1 79 ? -11.126 15.376 9.289 1.00 92.75 79 GLU A N 1
ATOM 599 C CA . GLU A 1 79 ? -11.500 15.991 8.010 1.00 92.75 79 GLU A CA 1
ATOM 600 C C . GLU A 1 79 ? -10.797 15.307 6.835 1.00 92.75 79 GLU A C 1
ATOM 602 O O . GLU A 1 79 ? -11.424 14.970 5.826 1.00 92.75 79 GLU A O 1
ATOM 607 N N . ARG A 1 80 ? -9.497 15.025 6.975 1.00 93.94 80 ARG A N 1
ATOM 608 C CA . ARG A 1 80 ? -8.715 14.324 5.950 1.00 93.94 80 ARG A CA 1
ATOM 609 C C . ARG A 1 80 ? -9.226 12.909 5.723 1.00 93.94 80 ARG A C 1
ATOM 611 O O . ARG A 1 80 ? -9.376 12.498 4.571 1.00 93.94 80 ARG A O 1
ATOM 618 N N . LYS A 1 81 ? -9.542 12.177 6.793 1.00 93.81 81 LYS A N 1
ATOM 619 C CA . LYS A 1 81 ? -10.170 10.854 6.701 1.00 93.81 81 LYS A CA 1
ATOM 620 C C . LYS A 1 81 ? -11.480 10.928 5.918 1.00 93.81 81 LYS A C 1
ATOM 622 O O . LYS A 1 81 ? -11.640 10.191 4.948 1.00 93.81 81 LYS A O 1
ATOM 627 N N . GLN A 1 82 ? -12.379 11.834 6.300 1.00 94.38 82 GLN A N 1
ATOM 628 C CA . GLN A 1 82 ? -13.674 12.001 5.636 1.00 94.38 82 GLN A CA 1
ATOM 629 C C . GLN A 1 82 ? -13.515 12.368 4.157 1.00 94.38 82 GLN A C 1
ATOM 631 O O . GLN A 1 82 ? -14.213 11.818 3.309 1.00 94.38 82 GLN A O 1
ATOM 636 N N . ALA A 1 83 ? -12.567 13.246 3.823 1.00 95.44 83 ALA A N 1
ATOM 637 C CA . ALA A 1 83 ? -12.287 13.626 2.442 1.00 95.44 83 ALA A CA 1
ATOM 638 C C . ALA A 1 83 ? -11.780 12.442 1.598 1.00 95.44 83 ALA A C 1
ATOM 640 O O . ALA A 1 83 ? -12.183 12.281 0.446 1.00 95.44 83 ALA A O 1
ATOM 641 N N . LEU A 1 84 ? -10.923 11.587 2.163 1.00 96.12 84 LEU A N 1
ATOM 642 C CA . LEU A 1 84 ? -10.450 10.371 1.494 1.00 96.12 84 LEU A CA 1
ATOM 643 C C . LEU A 1 84 ? -11.586 9.353 1.306 1.00 96.12 84 LEU A C 1
ATOM 645 O O . LEU A 1 84 ? -11.725 8.774 0.226 1.00 96.12 84 LEU A O 1
ATOM 649 N N . GLU A 1 85 ? -12.427 9.168 2.324 1.00 95.06 85 GLU A N 1
ATOM 650 C CA . GLU A 1 85 ? -13.603 8.293 2.260 1.00 95.06 85 GLU A CA 1
ATOM 651 C C . GLU A 1 85 ? -14.638 8.792 1.241 1.00 95.06 85 GLU A C 1
ATOM 653 O O . GLU A 1 85 ? -15.197 7.990 0.492 1.00 95.06 85 GLU A O 1
ATOM 658 N N . ALA A 1 86 ? -14.828 10.110 1.119 1.00 95.19 86 ALA A N 1
ATOM 659 C CA . ALA A 1 86 ? -15.699 10.720 0.112 1.00 95.19 86 ALA A CA 1
ATOM 660 C C . ALA A 1 86 ? -15.232 10.445 -1.331 1.00 95.19 86 ALA A C 1
ATOM 662 O O . ALA A 1 86 ? -16.048 10.385 -2.250 1.00 95.19 86 ALA A O 1
ATOM 663 N N . LEU A 1 87 ? -13.931 10.214 -1.536 1.00 94.62 87 LEU A N 1
ATOM 664 C CA . LEU A 1 87 ? -13.353 9.788 -2.819 1.00 94.62 87 LEU A CA 1
ATOM 665 C C . LEU A 1 87 ? -13.423 8.264 -3.038 1.00 94.62 87 LEU A C 1
ATOM 667 O O . LEU A 1 87 ? -12.937 7.745 -4.050 1.00 94.62 87 LEU A O 1
ATOM 671 N N . GLY A 1 88 ? -14.040 7.540 -2.102 1.00 93.06 88 GLY A N 1
ATOM 672 C CA . GLY A 1 88 ? -14.255 6.098 -2.139 1.00 93.06 88 GLY A CA 1
ATOM 673 C C . GLY A 1 88 ? -13.116 5.274 -1.540 1.00 93.06 88 GLY A C 1
ATOM 674 O O . GLY A 1 88 ? -13.167 4.044 -1.616 1.00 93.06 88 GLY A O 1
ATOM 675 N N . ALA A 1 89 ? -12.092 5.908 -0.958 1.00 94.62 89 ALA A N 1
ATOM 676 C CA . ALA A 1 89 ? -11.069 5.178 -0.218 1.00 94.62 89 ALA A CA 1
ATOM 677 C C . ALA A 1 89 ? -11.677 4.511 1.020 1.00 94.62 89 ALA A C 1
ATOM 679 O O . ALA A 1 89 ? -12.631 5.006 1.616 1.00 94.62 89 ALA A O 1
ATOM 680 N N . ARG A 1 90 ? -11.097 3.388 1.437 1.00 93.75 90 ARG A N 1
ATOM 681 C CA . ARG A 1 90 ? -11.467 2.728 2.692 1.00 93.75 90 ARG A CA 1
ATOM 682 C C . ARG A 1 90 ? -10.388 3.026 3.713 1.00 93.75 90 ARG A C 1
ATOM 684 O O . ARG A 1 90 ? -9.279 2.522 3.566 1.00 93.75 90 ARG A O 1
ATOM 691 N N . VAL A 1 91 ? -10.698 3.843 4.712 1.00 93.06 91 VAL A N 1
ATOM 692 C CA . VAL A 1 91 ? -9.701 4.332 5.667 1.00 93.06 91 VAL A CA 1
ATOM 693 C C . VAL A 1 91 ? -9.880 3.633 7.013 1.00 93.06 91 VAL A C 1
ATOM 695 O O . VAL A 1 91 ? -10.955 3.682 7.611 1.00 93.06 91 VAL A O 1
ATOM 698 N N . PHE A 1 92 ? -8.829 2.972 7.493 1.00 91.19 92 PHE A N 1
ATOM 699 C CA . PHE A 1 92 ? -8.831 2.199 8.733 1.00 91.19 92 PHE A CA 1
ATOM 700 C C . PHE A 1 92 ? -7.794 2.735 9.713 1.00 91.19 92 PHE A C 1
ATOM 702 O O . PHE A 1 92 ? -6.645 2.985 9.353 1.00 91.19 92 PHE A O 1
ATOM 709 N N . GLU A 1 93 ? -8.223 2.895 10.960 1.00 90.12 93 GLU A N 1
ATOM 710 C CA . GLU A 1 93 ? -7.327 3.175 12.077 1.00 90.12 93 GLU A CA 1
ATOM 711 C C . GLU A 1 93 ? -6.656 1.867 12.509 1.00 90.12 93 GLU A C 1
ATOM 713 O O . GLU A 1 93 ? -7.327 0.839 12.618 1.00 90.12 93 GLU A O 1
ATOM 718 N N . CYS A 1 94 ? -5.355 1.918 12.780 1.00 88.62 94 CYS A N 1
ATOM 719 C CA . CYS A 1 94 ? -4.569 0.809 13.305 1.00 88.62 94 CYS A CA 1
ATOM 720 C C . CYS A 1 94 ? -3.731 1.247 14.500 1.00 88.62 94 CYS A C 1
ATOM 722 O O . CYS A 1 94 ? -3.388 2.419 14.651 1.00 88.62 94 CYS A O 1
ATOM 724 N N . ASN A 1 95 ? -3.346 0.281 15.327 1.00 89.44 95 ASN A N 1
ATOM 725 C CA . ASN A 1 95 ? -2.343 0.505 16.360 1.00 89.44 95 ASN A CA 1
ATOM 726 C C . ASN A 1 95 ? -1.028 1.012 15.751 1.00 89.44 95 ASN A C 1
ATOM 728 O O . ASN A 1 95 ? -0.729 0.772 14.578 1.00 89.44 95 ASN A O 1
ATOM 732 N N . THR A 1 96 ? -0.242 1.712 16.562 1.00 88.31 96 THR A N 1
ATOM 733 C CA . THR A 1 96 ? 1.080 2.204 16.182 1.00 88.31 96 THR A CA 1
ATOM 734 C C . THR A 1 96 ? 2.184 1.443 16.904 1.00 88.31 96 THR A C 1
ATOM 736 O O . THR A 1 96 ? 2.012 0.958 18.022 1.00 88.31 96 THR A O 1
ATOM 739 N N . THR A 1 97 ? 3.333 1.344 16.248 1.00 86.31 97 THR A N 1
ATOM 740 C CA . THR A 1 97 ? 4.590 0.864 16.815 1.00 86.31 97 THR A CA 1
ATOM 741 C C . THR A 1 97 ? 5.667 1.927 16.637 1.00 86.31 97 THR A C 1
ATOM 743 O O . THR A 1 97 ? 5.618 2.725 15.699 1.00 86.31 97 THR A O 1
ATOM 746 N N . ARG A 1 98 ? 6.651 1.945 17.534 1.00 83.56 98 ARG A N 1
ATOM 747 C CA . ARG A 1 98 ? 7.776 2.878 17.456 1.00 83.56 98 ARG A CA 1
ATOM 748 C C . ARG A 1 98 ? 8.773 2.375 16.413 1.00 83.56 98 ARG A C 1
ATOM 750 O O . ARG A 1 98 ? 9.284 1.265 16.540 1.00 83.56 98 ARG A O 1
ATOM 757 N N . GLY A 1 99 ? 9.057 3.189 15.406 1.00 73.62 99 GLY A N 1
ATOM 758 C CA . GLY A 1 99 ? 10.106 2.922 14.428 1.00 73.62 99 GLY A CA 1
ATOM 759 C C . GLY A 1 99 ? 11.502 3.204 14.967 1.00 73.62 99 GLY A C 1
ATOM 760 O O . GLY A 1 99 ? 11.686 3.898 15.970 1.00 73.62 99 GLY A O 1
ATOM 761 N N . GLU A 1 100 ? 12.506 2.703 14.248 1.00 73.88 100 GLU A N 1
ATOM 762 C CA . GLU A 1 100 ? 13.926 2.988 14.510 1.00 73.88 100 GLU A CA 1
ATOM 763 C C . GLU A 1 100 ? 14.267 4.478 14.357 1.00 73.88 100 GLU A C 1
ATOM 765 O O . GLU A 1 100 ? 15.169 4.993 15.013 1.00 73.88 100 GLU A O 1
ATOM 770 N N . ASP A 1 101 ? 13.501 5.190 13.533 1.00 75.00 101 ASP A N 1
ATOM 771 C CA . ASP A 1 101 ? 13.576 6.636 13.322 1.00 75.00 101 ASP A CA 1
ATOM 772 C C . ASP A 1 101 ? 12.945 7.453 14.463 1.00 75.00 101 ASP A C 1
ATOM 774 O O . ASP A 1 101 ? 12.851 8.675 14.374 1.00 75.00 101 ASP A O 1
ATOM 778 N N . SER A 1 102 ? 12.537 6.798 15.557 1.00 77.88 102 SER A N 1
ATOM 779 C CA . SER A 1 102 ? 11.815 7.395 16.687 1.00 77.88 102 SER A CA 1
ATOM 780 C C . SER A 1 102 ? 10.436 7.965 16.342 1.00 77.88 102 SER A C 1
ATOM 782 O O . SER A 1 102 ? 9.824 8.590 17.213 1.00 77.88 102 SER A O 1
ATOM 784 N N . CYS A 1 103 ? 9.933 7.729 15.129 1.00 77.25 103 CYS A N 1
ATOM 785 C CA . CYS A 1 103 ? 8.581 8.083 14.720 1.00 77.25 103 CYS A CA 1
ATOM 786 C C . CYS A 1 103 ? 7.616 6.925 14.982 1.00 77.25 103 CYS A C 1
ATOM 788 O O . CYS A 1 103 ? 8.007 5.757 15.001 1.00 77.25 103 CYS A O 1
ATOM 790 N N . ASP A 1 104 ? 6.338 7.246 15.165 1.00 84.19 104 ASP A N 1
ATOM 791 C CA . ASP A 1 104 ? 5.299 6.225 15.201 1.00 84.19 104 ASP A CA 1
ATOM 792 C C . ASP A 1 104 ? 4.989 5.763 13.774 1.00 84.19 104 ASP A C 1
ATOM 794 O O . ASP A 1 104 ? 4.866 6.567 12.846 1.00 84.19 104 ASP A O 1
ATOM 798 N N . HIS A 1 105 ? 4.837 4.456 13.598 1.00 86.44 105 HIS A N 1
ATOM 799 C CA . HIS A 1 105 ? 4.409 3.833 12.350 1.00 86.44 105 HIS A CA 1
ATOM 800 C C . HIS A 1 105 ? 3.194 2.963 12.604 1.00 86.44 105 HIS A C 1
ATOM 802 O O . HIS A 1 105 ? 3.013 2.447 13.702 1.00 86.44 105 HIS A O 1
ATOM 808 N N . VAL A 1 106 ? 2.359 2.778 11.587 1.00 88.69 106 VAL A N 1
ATOM 809 C CA . VAL A 1 106 ? 1.288 1.776 11.643 1.00 88.69 106 VAL A CA 1
ATOM 810 C C . VAL A 1 106 ? 1.888 0.406 11.960 1.00 88.69 106 VAL A C 1
ATOM 812 O O . VAL A 1 106 ? 2.825 -0.035 11.296 1.00 88.69 106 VAL A O 1
ATOM 815 N N . ASP A 1 107 ? 1.317 -0.280 12.948 1.00 86.56 107 ASP A N 1
ATOM 816 C CA . ASP A 1 107 ? 1.617 -1.680 13.217 1.00 86.56 107 ASP A CA 1
ATOM 817 C C . ASP A 1 107 ? 1.083 -2.532 12.057 1.00 86.56 107 ASP A C 1
ATOM 819 O O . ASP A 1 107 ? -0.125 -2.754 11.906 1.00 86.56 107 ASP A O 1
ATOM 823 N N . LEU A 1 108 ? 2.002 -3.024 11.223 1.00 83.56 108 LEU A N 1
ATOM 824 C CA . LEU A 1 108 ? 1.663 -3.847 10.067 1.00 83.56 108 LEU A CA 1
ATOM 825 C C . LEU A 1 108 ? 0.916 -5.121 10.467 1.00 83.56 108 LEU A C 1
ATOM 827 O O . LEU A 1 108 ? 0.089 -5.601 9.696 1.00 83.56 108 LEU A O 1
ATOM 831 N N . ARG A 1 109 ? 1.130 -5.654 11.674 1.00 80.81 109 ARG A N 1
ATOM 832 C CA . ARG A 1 109 ? 0.388 -6.821 12.160 1.00 80.81 109 ARG A CA 1
ATOM 833 C C . ARG A 1 109 ? -1.093 -6.508 12.310 1.00 80.81 109 ARG A C 1
ATOM 835 O O . ARG A 1 109 ? -1.937 -7.335 11.966 1.00 80.81 109 ARG A O 1
ATOM 842 N N . ASP A 1 110 ? -1.407 -5.335 12.839 1.00 83.75 110 ASP A N 1
ATOM 843 C CA . ASP A 1 110 ? -2.781 -4.880 13.007 1.00 83.75 110 ASP A CA 1
ATOM 844 C C . ASP A 1 110 ? -3.440 -4.580 11.652 1.00 83.75 110 ASP A C 1
ATOM 846 O O . ASP A 1 110 ? -4.576 -4.995 11.391 1.00 83.75 110 ASP A O 1
ATOM 850 N N . ALA A 1 111 ? -2.678 -3.978 10.734 1.00 86.25 111 ALA A N 1
ATOM 851 C CA . ALA A 1 111 ? -3.114 -3.764 9.358 1.00 86.25 111 ALA A CA 1
ATOM 852 C C . ALA A 1 111 ? -3.425 -5.094 8.646 1.00 86.25 111 ALA A C 1
ATOM 854 O O . ALA A 1 111 ? -4.526 -5.271 8.121 1.00 86.25 111 ALA A O 1
ATOM 855 N N . PHE A 1 112 ? -2.516 -6.077 8.686 1.00 82.94 112 PHE A N 1
ATOM 856 C CA . PHE A 1 112 ? -2.733 -7.390 8.069 1.00 82.94 112 PHE A CA 1
ATOM 857 C C . PHE A 1 112 ? -3.942 -8.118 8.659 1.00 82.94 112 PHE A C 1
ATOM 859 O O . PHE A 1 112 ? -4.740 -8.657 7.895 1.00 82.94 112 PHE A O 1
ATOM 866 N N . ARG A 1 113 ? -4.142 -8.072 9.984 1.00 81.31 113 ARG A N 1
ATOM 867 C CA . ARG A 1 113 ? -5.336 -8.643 10.641 1.00 81.31 113 ARG A CA 1
ATOM 868 C C . ARG A 1 113 ? -6.641 -8.054 10.117 1.00 81.31 113 ARG A C 1
ATOM 870 O O . ARG A 1 113 ? -7.631 -8.774 9.999 1.00 81.31 113 ARG A O 1
ATOM 877 N N . THR A 1 114 ? -6.641 -6.763 9.801 1.00 81.94 114 THR A N 1
ATOM 878 C CA . THR A 1 114 ? -7.803 -6.083 9.221 1.00 81.94 114 THR A CA 1
ATOM 879 C C . THR A 1 114 ? -8.049 -6.535 7.779 1.00 81.94 114 THR A C 1
ATOM 881 O O . THR A 1 114 ? -9.193 -6.689 7.362 1.00 81.94 114 THR A O 1
ATOM 884 N N . LEU A 1 115 ? -6.988 -6.808 7.014 1.00 81.31 115 LEU A N 1
ATOM 885 C CA . LEU A 1 115 ? -7.085 -7.226 5.613 1.00 81.31 115 LEU A CA 1
ATOM 886 C C . LEU A 1 115 ? -7.627 -8.652 5.409 1.00 81.31 115 LEU A C 1
ATOM 888 O O . LEU A 1 115 ? -8.262 -8.900 4.381 1.00 81.31 115 LEU A O 1
ATOM 892 N N . CYS A 1 116 ? -7.386 -9.576 6.349 1.00 73.81 116 CYS A N 1
ATOM 893 C CA . CYS A 1 116 ? -7.664 -11.012 6.187 1.00 73.81 116 CYS A CA 1
ATOM 894 C C . CYS A 1 116 ? -9.090 -11.310 5.694 1.00 73.81 116 CYS A C 1
ATOM 896 O O . CYS A 1 116 ? -10.006 -10.591 6.052 1.00 73.81 116 CYS A O 1
ATOM 898 N N . ALA A 1 117 ? -9.314 -12.399 4.949 1.00 54.97 117 ALA A N 1
ATOM 899 C CA . ALA A 1 117 ? -10.644 -12.810 4.463 1.00 54.97 117 ALA A CA 1
ATOM 900 C C . ALA A 1 117 ? -11.468 -13.666 5.449 1.00 54.97 117 ALA A C 1
ATOM 902 O O . ALA A 1 117 ? -12.692 -13.609 5.428 1.00 54.97 117 ALA A O 1
ATOM 903 N N . SER A 1 118 ? -10.808 -14.470 6.291 1.00 44.56 118 SER A N 1
ATOM 904 C CA . SER A 1 118 ? -11.469 -15.459 7.159 1.00 44.56 118 SER A CA 1
ATOM 905 C C . SER A 1 118 ? -10.460 -16.148 8.081 1.00 44.56 118 SER A C 1
ATOM 907 O O . SER A 1 118 ? -10.066 -17.275 7.813 1.00 44.56 118 SER A O 1
ATOM 909 N N . GLY A 1 119 ? -9.976 -15.471 9.130 1.00 44.38 119 GLY A N 1
ATOM 910 C CA . GLY A 1 119 ? -9.284 -16.083 10.287 1.00 44.38 119 GLY A CA 1
ATOM 911 C C . GLY A 1 119 ? -8.044 -16.966 10.036 1.00 44.38 119 GLY A C 1
ATOM 912 O O . GLY A 1 119 ? -7.488 -17.493 10.994 1.00 44.38 119 GLY A O 1
ATOM 913 N N . SER A 1 120 ? -7.595 -17.125 8.793 1.00 39.97 120 SER A N 1
ATOM 914 C CA . SER A 1 120 ? -6.517 -18.022 8.389 1.00 39.97 120 SER A CA 1
ATOM 915 C C . SER A 1 120 ? -5.438 -17.198 7.702 1.00 39.97 120 SER A C 1
ATOM 917 O O . SER A 1 120 ? -5.367 -17.099 6.483 1.00 39.97 120 SER A O 1
ATOM 919 N N . TRP A 1 121 ? -4.633 -16.532 8.520 1.00 42.69 121 TRP A N 1
ATOM 920 C CA . TRP A 1 121 ? -3.224 -16.325 8.212 1.00 42.69 121 TRP A CA 1
ATOM 921 C C . TRP A 1 121 ? -2.543 -17.363 9.087 1.00 42.69 121 TRP A C 1
ATOM 923 O O . TRP A 1 121 ? -2.743 -17.341 10.301 1.00 42.69 121 TRP A O 1
ATOM 933 N N . PHE A 1 122 ? -1.907 -18.362 8.484 1.00 35.31 122 PHE A N 1
ATOM 934 C CA . PHE A 1 122 ? -1.462 -19.592 9.143 1.00 35.31 122 PHE A CA 1
ATOM 935 C C . PHE A 1 122 ? -0.412 -19.318 10.245 1.00 35.31 122 PHE A C 1
ATOM 937 O O . PHE A 1 122 ? 0.780 -19.501 10.059 1.00 35.31 122 PHE A O 1
ATOM 944 N N . SER A 1 123 ? -0.863 -18.873 11.420 1.00 32.38 123 SER A N 1
ATOM 945 C CA . SER A 1 123 ? -0.302 -19.148 12.742 1.00 32.38 123 SER A CA 1
ATOM 946 C C . SER A 1 123 ? -1.239 -18.564 13.803 1.00 32.38 123 SER A C 1
ATOM 948 O O . SER A 1 123 ? -1.136 -17.415 14.243 1.00 32.38 123 SER A O 1
ATOM 950 N N . CYS A 1 124 ? -2.176 -19.404 14.227 1.00 31.12 124 CYS A N 1
ATOM 951 C CA . CYS A 1 124 ? -2.798 -19.312 15.533 1.00 31.12 124 CYS A CA 1
ATOM 952 C C . CYS A 1 124 ? -1.693 -19.276 16.610 1.00 31.12 124 CYS A C 1
ATOM 954 O O . CYS A 1 124 ? -1.169 -20.313 17.004 1.00 31.12 124 CYS A O 1
ATOM 956 N N . ILE A 1 125 ? -1.349 -18.089 17.119 1.00 34.16 125 ILE A N 1
ATOM 957 C CA . ILE A 1 125 ? -0.847 -17.949 18.494 1.00 34.16 125 ILE A CA 1
ATOM 958 C C . ILE A 1 125 ? -2.048 -17.590 19.362 1.00 34.16 125 ILE A C 1
ATOM 960 O O . ILE A 1 125 ? -2.236 -16.455 19.777 1.00 34.16 125 ILE A O 1
ATOM 964 N N . ILE A 1 126 ? -2.886 -18.597 19.594 1.00 32.28 126 ILE A N 1
ATOM 965 C CA . ILE A 1 126 ? -3.530 -18.813 20.888 1.00 32.28 126 ILE A CA 1
ATOM 966 C C . ILE A 1 126 ? -3.375 -20.307 21.180 1.00 32.28 126 ILE A C 1
ATOM 968 O O . ILE A 1 126 ? -4.315 -21.090 21.087 1.00 32.28 126 ILE A O 1
ATOM 972 N N . SER A 1 127 ? -2.151 -20.726 21.507 1.00 34.03 127 SER A N 1
ATOM 973 C CA . SER A 1 127 ? -1.975 -21.971 22.249 1.00 34.03 127 SER A CA 1
ATOM 974 C C . SER A 1 127 ? -1.964 -21.629 23.734 1.00 34.03 127 SER A C 1
ATOM 976 O O . SER A 1 127 ? -1.003 -21.062 24.242 1.00 34.03 127 SER A O 1
ATOM 978 N N . ARG A 1 128 ? -3.084 -21.967 24.383 1.00 35.78 128 ARG A N 1
ATOM 979 C CA . ARG A 1 128 ? -3.281 -22.153 25.829 1.00 35.78 128 ARG A CA 1
ATOM 980 C C . ARG A 1 128 ? -2.923 -20.978 26.753 1.00 35.78 128 ARG A C 1
ATOM 982 O O . ARG A 1 128 ? -1.870 -20.964 27.375 1.00 35.78 128 ARG A O 1
ATOM 989 N N . CYS A 1 129 ? -3.924 -20.148 27.037 1.00 29.91 129 CYS A N 1
ATOM 990 C CA . CYS A 1 129 ? -4.218 -19.807 28.429 1.00 29.91 129 CYS A CA 1
ATOM 991 C C . CYS A 1 129 ? -5.727 -19.935 28.668 1.00 29.91 129 CYS A C 1
ATOM 993 O O . CYS A 1 129 ? -6.541 -19.434 27.896 1.00 29.91 129 CYS A O 1
ATOM 995 N N . LEU A 1 130 ? -6.065 -20.731 29.678 1.00 35.75 130 LEU A N 1
ATOM 996 C CA . LEU A 1 130 ? -7.410 -21.120 30.081 1.00 35.75 130 LEU A CA 1
ATOM 997 C C . LEU A 1 130 ? -8.270 -19.910 30.489 1.00 35.75 130 LEU A C 1
ATOM 999 O O . LEU A 1 130 ? -7.773 -18.989 31.119 1.00 35.75 130 LEU A O 1
ATOM 1003 N N . HIS A 1 131 ? -9.571 -20.046 30.216 1.00 32.03 131 HIS A N 1
ATOM 1004 C CA . HIS A 1 131 ? -10.724 -19.501 30.942 1.00 32.03 131 HIS A CA 1
ATOM 1005 C C . HIS A 1 131 ? -10.769 -17.995 31.274 1.00 32.03 131 HIS A C 1
ATOM 1007 O O . HIS A 1 131 ? -10.074 -17.484 32.144 1.00 32.03 131 HIS A O 1
ATOM 1013 N N . SER A 1 132 ? -11.780 -17.352 30.673 1.00 37.75 132 SER A N 1
ATOM 1014 C CA . SER A 1 132 ? -12.536 -16.206 31.200 1.00 37.75 132 SER A CA 1
ATOM 1015 C C . SER A 1 132 ? -11.752 -14.943 31.565 1.00 37.75 132 SER A C 1
ATOM 1017 O O . SER A 1 132 ? -11.451 -14.722 32.730 1.00 37.75 132 SER A O 1
ATOM 1019 N N . VAL A 1 133 ? -11.615 -14.025 30.603 1.00 29.41 133 VAL A N 1
ATOM 1020 C CA . VAL A 1 133 ? -11.772 -12.586 30.877 1.00 29.41 133 VAL A CA 1
ATOM 1021 C C . VAL A 1 133 ? -12.548 -11.958 29.722 1.00 29.41 133 VAL A C 1
ATOM 1023 O O . VAL A 1 133 ? -12.027 -11.735 28.632 1.00 29.41 133 VAL A O 1
ATOM 1026 N N . LEU A 1 134 ? -13.827 -11.691 29.975 1.00 35.00 134 LEU A N 1
ATOM 1027 C CA . LEU A 1 134 ? -14.600 -10.712 29.230 1.00 35.00 134 LEU A CA 1
ATOM 1028 C C . LEU A 1 134 ? -14.124 -9.334 29.717 1.00 35.00 134 LEU A C 1
ATOM 1030 O O . LEU A 1 134 ? -14.360 -8.994 30.872 1.00 35.00 134 LEU A O 1
ATOM 1034 N N . MET A 1 135 ? -13.458 -8.551 28.870 1.00 27.33 135 MET A N 1
ATOM 1035 C CA . MET A 1 135 ? -13.334 -7.104 29.072 1.00 27.33 135 MET A CA 1
ATOM 1036 C C . MET A 1 135 ? -13.606 -6.391 27.751 1.00 27.33 135 MET A C 1
ATOM 1038 O O . MET A 1 135 ? -12.761 -6.275 26.867 1.00 27.33 135 MET A O 1
ATOM 1042 N N . LEU A 1 136 ? -14.858 -5.954 27.640 1.00 36.16 136 LEU A N 1
ATOM 1043 C CA . LEU A 1 136 ? -15.315 -4.893 26.759 1.00 36.16 136 LEU A CA 1
ATOM 1044 C C . LEU A 1 136 ? -14.526 -3.610 27.049 1.00 36.16 136 LEU A C 1
ATOM 1046 O O . LEU A 1 136 ? -14.441 -3.212 28.207 1.00 36.16 136 LEU A O 1
ATOM 1050 N N . SER A 1 137 ? -14.042 -2.922 26.013 1.00 29.97 137 SER A N 1
ATOM 1051 C CA . SER A 1 137 ? -14.370 -1.504 25.752 1.00 29.97 137 SER A CA 1
ATOM 1052 C C . SER A 1 137 ? -13.469 -0.897 24.666 1.00 29.97 137 SER A C 1
ATOM 1054 O O . SER A 1 137 ? -12.353 -0.467 24.931 1.00 29.97 137 SER A O 1
ATOM 1056 N N . HIS A 1 138 ? -14.024 -0.859 23.449 1.00 32.62 138 HIS A N 1
ATOM 1057 C CA . HIS A 1 138 ? -13.942 0.176 22.399 1.00 32.62 138 HIS A CA 1
ATOM 1058 C C . HIS A 1 138 ? -13.839 -0.445 20.998 1.00 32.62 138 HIS A C 1
ATOM 1060 O O . HIS A 1 138 ? -12.786 -0.917 20.590 1.00 32.62 138 HIS A O 1
ATOM 1066 N N . ALA A 1 139 ? -14.985 -0.413 20.301 1.00 29.11 139 ALA A N 1
ATOM 1067 C CA . ALA A 1 139 ? -15.169 -0.374 18.846 1.00 29.11 139 ALA A CA 1
ATOM 1068 C C . ALA A 1 139 ? -14.238 -1.294 18.029 1.00 29.11 139 ALA A C 1
ATOM 1070 O O . ALA A 1 139 ? -13.102 -0.965 17.730 1.00 29.11 139 ALA A O 1
ATOM 1071 N N . GLY A 1 140 ? -14.672 -2.484 17.632 1.00 31.00 140 GLY A N 1
ATOM 1072 C CA . GLY A 1 140 ? -15.708 -2.608 16.616 1.00 31.00 140 GLY A CA 1
ATOM 1073 C C . GLY A 1 140 ? -15.038 -2.799 15.257 1.00 31.00 140 GLY A C 1
ATOM 1074 O O . GLY A 1 140 ? -14.349 -1.906 14.786 1.00 31.00 140 GLY A O 1
ATOM 1075 N N . ILE A 1 141 ? -15.336 -3.943 14.630 1.00 37.28 141 ILE A N 1
ATOM 1076 C CA . ILE A 1 141 ? -15.062 -4.293 13.230 1.00 37.28 141 ILE A CA 1
ATOM 1077 C C . ILE A 1 141 ? -13.740 -5.052 12.986 1.00 37.28 141 ILE A C 1
ATOM 1079 O O . ILE A 1 141 ? -12.764 -4.509 12.488 1.00 37.28 141 ILE A O 1
ATOM 1083 N N . VAL A 1 142 ? -13.766 -6.379 13.155 1.00 42.19 142 VAL A N 1
ATOM 1084 C CA . VAL A 1 142 ? -12.968 -7.259 12.280 1.00 42.19 142 VAL A CA 1
ATOM 1085 C C . VAL A 1 142 ? -13.756 -7.399 10.967 1.00 42.19 142 VAL A C 1
ATOM 1087 O 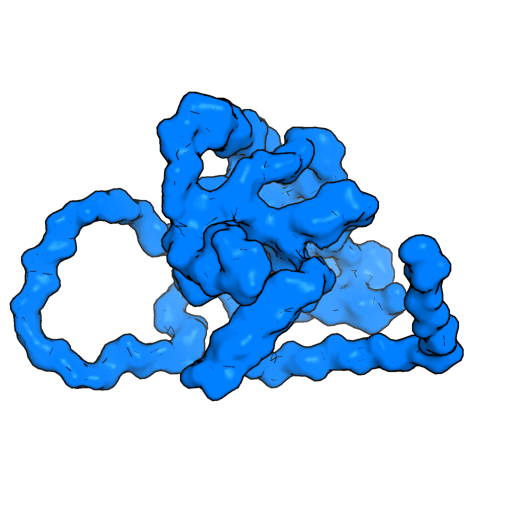O . VAL A 1 142 ? -14.421 -8.404 10.733 1.00 42.19 142 VAL A O 1
ATOM 1090 N N . LYS A 1 143 ? -13.799 -6.340 10.138 1.00 48.88 143 LYS A N 1
ATOM 1091 C CA . LYS A 1 143 ? -14.300 -6.455 8.752 1.00 48.88 143 LYS A CA 1
ATOM 1092 C C . LYS A 1 143 ? -13.161 -7.063 7.964 1.00 48.88 143 LYS A C 1
ATOM 1094 O O . LYS A 1 143 ? -12.233 -6.364 7.585 1.00 48.88 143 LYS A O 1
ATOM 1099 N N . GLN A 1 144 ? -13.265 -8.358 7.738 1.00 62.09 144 GLN A N 1
ATOM 1100 C CA . GLN A 1 144 ? -12.365 -9.085 6.868 1.00 62.09 144 GLN A CA 1
ATOM 1101 C C . GLN A 1 144 ? -12.523 -8.568 5.433 1.00 62.09 144 GLN A C 1
ATOM 1103 O O . GLN A 1 144 ? -13.621 -8.594 4.876 1.00 62.09 144 GLN A O 1
ATOM 1108 N N . LEU A 1 145 ? -11.450 -8.006 4.864 1.00 71.94 145 LEU A N 1
ATOM 1109 C CA . LEU A 1 145 ? -11.497 -7.333 3.559 1.00 71.94 145 LEU A CA 1
ATOM 1110 C C . LEU A 1 145 ? -11.425 -8.281 2.368 1.00 71.94 145 LEU A C 1
ATOM 1112 O O . LEU A 1 145 ? -11.506 -7.816 1.232 1.00 71.94 145 LEU A O 1
ATOM 1116 N N . GLY A 1 146 ? -11.317 -9.583 2.627 1.00 74.12 146 GLY A N 1
ATOM 1117 C CA . GLY A 1 146 ? -11.257 -10.590 1.576 1.00 74.12 146 GLY A CA 1
ATOM 1118 C C . GLY A 1 146 ? -9.875 -10.723 0.938 1.00 74.12 146 GLY A C 1
ATOM 1119 O O . GLY A 1 146 ? -9.768 -11.383 -0.084 1.00 74.12 146 GLY A O 1
ATOM 1120 N N . ILE A 1 147 ? -8.831 -10.110 1.509 1.00 79.69 147 ILE A N 1
ATOM 1121 C CA . ILE A 1 147 ? -7.476 -10.153 0.948 1.00 79.69 147 ILE A CA 1
ATOM 1122 C C . ILE A 1 147 ? -6.746 -11.374 1.510 1.00 79.69 147 ILE A C 1
ATOM 1124 O O . ILE A 1 147 ? -6.562 -11.498 2.727 1.00 79.69 147 ILE A O 1
ATOM 1128 N N . SER A 1 148 ? -6.355 -12.282 0.615 1.00 79.00 148 SER A N 1
ATOM 1129 C CA . SER A 1 148 ? -5.620 -13.507 0.946 1.00 79.00 148 SER A CA 1
ATOM 1130 C C . SER A 1 148 ? -4.124 -13.397 0.658 1.00 79.00 148 SER A C 1
ATOM 1132 O O . SER A 1 148 ? -3.328 -14.078 1.294 1.00 79.00 148 SER A O 1
ATOM 1134 N N . SER A 1 149 ? -3.739 -12.504 -0.256 1.00 84.12 149 SER A N 1
ATOM 1135 C CA . SER A 1 149 ? -2.355 -12.311 -0.684 1.00 84.12 149 SER A CA 1
ATOM 1136 C C . SER A 1 149 ? -2.039 -10.830 -0.901 1.00 84.12 149 SER A C 1
ATOM 1138 O O . SER A 1 149 ? -2.832 -10.080 -1.476 1.00 84.12 149 SER A O 1
ATOM 1140 N N . VAL A 1 150 ? -0.871 -10.389 -0.427 1.00 88.00 150 VAL A N 1
ATOM 1141 C CA . VAL A 1 150 ? -0.406 -9.002 -0.572 1.00 88.00 150 VAL A CA 1
ATOM 1142 C C . VAL A 1 150 ? 1.018 -8.987 -1.101 1.00 88.00 150 VAL A C 1
ATOM 1144 O O . VAL A 1 150 ? 1.922 -9.545 -0.487 1.00 88.00 150 VAL A O 1
ATOM 1147 N N . MET A 1 151 ? 1.226 -8.285 -2.210 1.00 89.88 151 MET A N 1
ATOM 1148 C CA . MET A 1 151 ? 2.554 -7.913 -2.681 1.00 89.88 151 MET A CA 1
ATOM 1149 C C . MET A 1 151 ? 2.969 -6.600 -2.013 1.00 89.88 151 MET A C 1
ATOM 1151 O O . MET A 1 151 ? 2.246 -5.614 -2.108 1.00 89.88 151 MET A O 1
ATOM 1155 N N . VAL A 1 152 ? 4.131 -6.548 -1.365 1.00 89.06 152 VAL A N 1
ATOM 1156 C CA . VAL A 1 152 ? 4.670 -5.298 -0.803 1.00 89.06 152 VAL A CA 1
ATOM 1157 C C . VAL A 1 152 ? 5.686 -4.708 -1.780 1.00 89.06 152 VAL A C 1
ATOM 1159 O O . VAL A 1 152 ? 6.694 -5.339 -2.092 1.00 89.06 152 VAL A O 1
ATOM 1162 N N . GLU A 1 153 ? 5.425 -3.499 -2.276 1.00 83.69 153 GLU A N 1
ATOM 1163 C CA . GLU A 1 153 ? 6.325 -2.759 -3.160 1.00 83.69 153 GLU A CA 1
ATOM 1164 C C . GLU A 1 153 ? 6.776 -1.446 -2.505 1.00 83.69 153 GLU A C 1
ATOM 1166 O O . GLU A 1 153 ? 5.976 -0.578 -2.174 1.00 83.69 153 GLU A O 1
ATOM 1171 N N . GLY A 1 154 ? 8.090 -1.245 -2.413 1.00 74.56 154 GLY A N 1
ATOM 1172 C CA . GLY A 1 154 ? 8.664 0.069 -2.127 1.00 74.56 154 GLY A CA 1
ATOM 1173 C C . GLY A 1 154 ? 8.515 0.575 -0.687 1.00 74.56 154 GLY A C 1
ATOM 1174 O O . GLY A 1 154 ? 7.806 0.026 0.151 1.00 74.56 154 GLY A O 1
ATOM 1175 N N . GLY A 1 155 ? 9.252 1.654 -0.412 1.00 75.62 155 GLY A N 1
ATOM 1176 C CA . GLY A 1 155 ? 9.421 2.232 0.918 1.00 75.62 155 GLY A CA 1
ATOM 1177 C C . GLY A 1 155 ? 10.376 1.399 1.772 1.00 75.62 155 GLY A C 1
ATOM 1178 O O . GLY A 1 155 ? 10.003 0.341 2.270 1.00 75.62 155 GLY A O 1
ATOM 1179 N N . SER A 1 156 ? 11.601 1.890 1.980 1.00 78.00 156 SER A N 1
ATOM 1180 C CA . SER A 1 156 ? 12.586 1.217 2.841 1.00 78.00 156 SER A CA 1
ATOM 1181 C C . SER A 1 156 ? 12.018 0.932 4.232 1.00 78.00 156 SER A C 1
ATOM 1183 O O . SER A 1 156 ? 12.168 -0.177 4.719 1.00 78.00 156 SER A O 1
ATOM 1185 N N . ALA A 1 157 ? 11.280 1.879 4.817 1.00 77.81 157 ALA A N 1
ATOM 1186 C CA . ALA A 1 157 ? 10.651 1.712 6.126 1.00 77.81 157 ALA A CA 1
ATOM 1187 C C . ALA A 1 157 ? 9.659 0.533 6.181 1.00 77.81 157 ALA A C 1
ATOM 1189 O O . ALA A 1 157 ? 9.682 -0.240 7.136 1.00 77.81 157 ALA A O 1
ATOM 1190 N N . ILE A 1 158 ? 8.825 0.346 5.148 1.00 80.06 158 ILE A N 1
ATOM 1191 C CA . ILE A 1 158 ? 7.871 -0.776 5.114 1.00 80.06 158 ILE A CA 1
ATOM 1192 C C . ILE A 1 158 ? 8.600 -2.090 4.908 1.00 80.06 158 ILE A C 1
ATOM 1194 O O . ILE A 1 158 ? 8.333 -3.046 5.627 1.00 80.06 158 ILE A O 1
ATOM 1198 N N . LEU A 1 159 ? 9.534 -2.137 3.957 1.00 80.81 159 LEU A N 1
ATOM 1199 C CA . LEU A 1 159 ? 10.308 -3.348 3.701 1.00 80.81 159 LEU A CA 1
ATOM 1200 C C . LEU A 1 159 ? 11.085 -3.780 4.950 1.00 80.81 159 LEU A C 1
ATOM 1202 O O . LEU A 1 159 ? 11.048 -4.955 5.307 1.00 80.81 159 LEU A O 1
ATOM 1206 N N . THR A 1 160 ? 11.718 -2.837 5.654 1.00 80.88 160 THR A N 1
ATOM 1207 C CA . THR A 1 160 ? 12.394 -3.099 6.930 1.00 80.88 160 THR A CA 1
ATOM 1208 C C . THR A 1 160 ? 11.414 -3.625 7.977 1.00 80.88 160 THR A C 1
ATOM 1210 O O . THR A 1 160 ? 11.683 -4.665 8.572 1.00 80.88 160 THR A O 1
ATOM 1213 N N . SER A 1 161 ? 10.255 -2.982 8.156 1.00 77.50 161 SER A N 1
ATOM 1214 C CA . SER A 1 161 ? 9.243 -3.425 9.125 1.00 77.50 161 SER A CA 1
ATOM 1215 C C . SER A 1 161 ? 8.711 -4.833 8.814 1.00 77.50 161 SER A C 1
ATOM 1217 O O . SER A 1 161 ? 8.639 -5.677 9.707 1.00 77.50 161 SER A O 1
ATOM 1219 N N . CYS A 1 162 ? 8.433 -5.141 7.542 1.00 75.38 162 CYS A N 1
ATOM 1220 C CA . CYS A 1 162 ? 8.048 -6.485 7.111 1.00 75.38 162 CYS A CA 1
ATOM 1221 C C . CYS A 1 162 ? 9.137 -7.523 7.434 1.00 75.38 162 CYS A C 1
ATOM 1223 O O . CYS A 1 162 ? 8.827 -8.595 7.950 1.00 75.38 162 CYS A O 1
ATOM 1225 N N . LEU A 1 163 ? 10.408 -7.223 7.150 1.00 77.25 163 LEU A N 1
ATOM 1226 C CA . LEU A 1 163 ? 11.524 -8.146 7.397 1.00 77.25 163 LEU A CA 1
ATOM 1227 C C . LEU A 1 163 ? 11.796 -8.361 8.896 1.00 77.25 163 LEU A C 1
ATOM 1229 O O . LEU A 1 163 ? 12.116 -9.475 9.317 1.00 77.25 163 LEU A O 1
ATOM 1233 N N . GLN A 1 164 ? 11.634 -7.323 9.715 1.00 75.06 164 GLN A N 1
ATOM 1234 C CA . GLN A 1 164 ? 11.748 -7.427 11.171 1.00 75.06 164 GLN A CA 1
ATOM 1235 C C . GLN A 1 164 ? 10.666 -8.338 11.751 1.00 75.06 164 GLN A C 1
ATOM 1237 O O . GLN A 1 164 ? 10.972 -9.266 12.500 1.00 75.06 164 GLN A O 1
ATOM 1242 N N . GLU A 1 165 ? 9.413 -8.150 11.339 1.00 68.38 165 GLU A N 1
ATOM 1243 C CA . GLU A 1 165 ? 8.314 -9.031 11.741 1.00 68.38 165 GLU A CA 1
ATOM 1244 C C . GLU A 1 165 ? 8.518 -10.473 11.237 1.00 68.38 165 GLU A C 1
ATOM 1246 O O . GLU A 1 165 ? 8.211 -11.429 11.957 1.00 68.38 165 GLU A O 1
ATOM 1251 N N . ALA A 1 166 ? 9.110 -10.651 10.049 1.00 66.44 166 ALA A N 1
ATOM 1252 C CA . ALA A 1 166 ? 9.430 -11.966 9.491 1.00 66.44 166 ALA A CA 1
ATOM 1253 C C . ALA A 1 166 ? 10.486 -12.741 10.300 1.00 66.44 166 ALA A C 1
ATOM 1255 O O . ALA A 1 166 ? 10.486 -13.970 10.312 1.00 66.44 166 ALA A O 1
ATOM 1256 N N . THR A 1 167 ? 11.360 -12.039 11.028 1.00 61.69 167 THR A N 1
ATOM 1257 C CA . THR A 1 167 ? 12.373 -12.666 11.897 1.00 61.69 167 T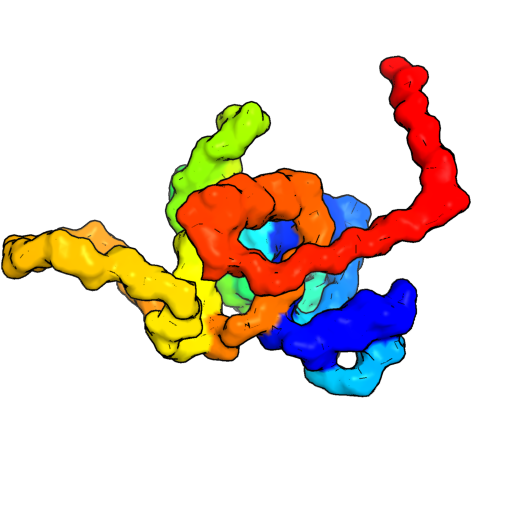HR A CA 1
ATOM 1258 C C . THR A 1 167 ? 11.725 -13.368 13.098 1.00 61.69 167 THR A C 1
ATOM 1260 O O . THR A 1 167 ? 12.274 -14.323 13.646 1.00 61.69 167 THR A O 1
ATOM 1263 N N . HIS A 1 168 ? 10.526 -12.932 13.490 1.00 57.66 168 HIS A N 1
ATOM 1264 C CA . HIS A 1 168 ? 9.794 -13.481 14.627 1.00 57.66 168 HIS A CA 1
ATOM 1265 C C . HIS A 1 168 ? 8.628 -14.397 14.224 1.00 5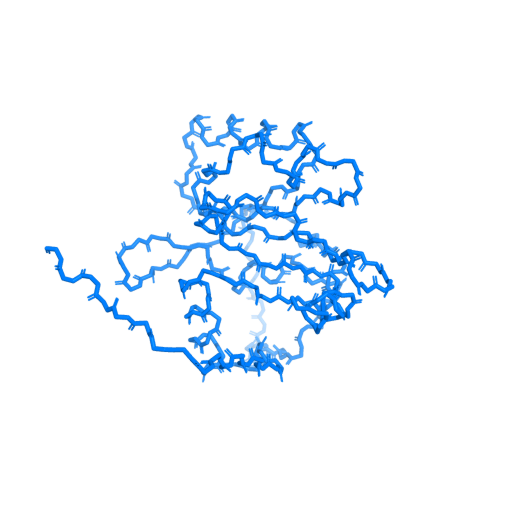7.66 168 HIS A C 1
ATOM 1267 O O . HIS A 1 168 ? 8.152 -15.155 15.074 1.00 57.66 168 HIS A O 1
ATOM 1273 N N . ARG A 1 169 ? 8.138 -14.337 12.972 1.00 55.91 169 ARG A N 1
ATOM 1274 C CA . ARG A 1 169 ? 6.970 -15.098 12.481 1.00 55.91 169 ARG A CA 1
ATOM 1275 C C . ARG A 1 169 ? 7.011 -15.336 10.964 1.00 55.91 169 ARG A C 1
ATOM 1277 O O . ARG A 1 169 ? 7.490 -14.499 10.214 1.00 55.91 169 ARG A O 1
ATOM 1284 N N . HIS A 1 170 ? 6.384 -16.415 10.493 1.00 61.69 170 HIS A N 1
ATOM 1285 C CA . HIS A 1 170 ? 6.144 -16.672 9.063 1.00 61.69 170 HIS A CA 1
ATOM 1286 C C . HIS A 1 170 ? 5.032 -15.765 8.494 1.00 61.69 170 HIS A C 1
ATOM 1288 O O . HIS A 1 170 ? 3.916 -16.219 8.267 1.00 61.69 170 HIS A O 1
ATOM 1294 N N . ILE A 1 171 ? 5.310 -14.468 8.326 1.00 69.12 171 ILE A N 1
ATOM 1295 C CA . ILE A 1 171 ? 4.396 -13.512 7.663 1.00 69.12 171 ILE A CA 1
ATOM 1296 C C . ILE A 1 171 ? 4.794 -13.195 6.212 1.00 69.12 171 ILE A C 1
ATOM 1298 O O . ILE A 1 171 ? 4.020 -12.575 5.490 1.00 69.12 171 ILE A O 1
ATOM 1302 N N . ILE A 1 172 ? 6.003 -13.589 5.802 1.00 72.00 172 ILE A N 1
ATOM 1303 C CA . ILE A 1 172 ? 6.513 -13.448 4.436 1.00 72.00 172 ILE A CA 1
ATOM 1304 C C . ILE A 1 172 ? 6.753 -14.848 3.880 1.00 72.00 172 ILE A C 1
ATOM 1306 O O . ILE A 1 172 ? 7.568 -15.594 4.424 1.00 72.00 172 ILE A O 1
ATOM 1310 N N . ASP A 1 173 ? 6.090 -15.169 2.772 1.00 72.12 173 ASP A N 1
ATOM 1311 C CA . ASP A 1 173 ? 6.253 -16.451 2.079 1.00 72.12 173 ASP A CA 1
ATOM 1312 C C . ASP A 1 173 ? 7.335 -16.402 0.989 1.00 72.12 173 ASP A C 1
ATOM 1314 O O . ASP A 1 173 ? 7.995 -17.402 0.708 1.00 72.12 173 ASP A O 1
ATOM 1318 N N . LEU A 1 174 ? 7.539 -15.234 0.368 1.00 76.12 174 LEU A N 1
ATOM 1319 C CA . LEU A 1 174 ? 8.469 -15.046 -0.744 1.00 76.12 174 LEU A CA 1
ATOM 1320 C C . LEU A 1 174 ? 9.072 -13.639 -0.732 1.00 76.12 174 LEU A C 1
ATOM 1322 O O . LEU A 1 174 ? 8.357 -12.642 -0.667 1.00 76.12 174 LEU A O 1
ATOM 1326 N N . VAL A 1 175 ? 10.395 -13.561 -0.891 1.00 81.88 175 VAL A N 1
ATOM 1327 C CA . VAL A 1 175 ? 11.114 -12.308 -1.152 1.00 81.88 175 VAL A CA 1
ATOM 1328 C C . VAL A 1 175 ? 11.689 -12.358 -2.562 1.00 81.88 175 VAL A C 1
ATOM 1330 O O . VAL A 1 175 ? 12.468 -13.251 -2.893 1.00 81.88 175 VAL A O 1
ATOM 1333 N N . VAL A 1 176 ? 11.326 -11.381 -3.395 1.00 81.38 176 VAL A N 1
ATOM 1334 C CA . VAL A 1 176 ? 11.863 -11.232 -4.755 1.00 81.38 176 VAL A CA 1
ATOM 1335 C C . VAL A 1 176 ? 12.818 -10.044 -4.785 1.00 81.38 176 VAL A C 1
ATOM 1337 O O . VAL A 1 176 ? 12.395 -8.896 -4.669 1.00 81.38 176 VAL A O 1
ATOM 1340 N N . VAL A 1 177 ? 14.110 -10.309 -4.980 1.00 82.38 177 VAL A N 1
ATOM 1341 C CA . VAL A 1 177 ? 15.143 -9.270 -5.108 1.00 82.38 177 VAL A CA 1
ATOM 1342 C C . VAL A 1 177 ? 15.549 -9.141 -6.571 1.00 82.38 177 VAL A C 1
ATOM 1344 O O . VAL A 1 177 ? 15.999 -10.105 -7.185 1.00 82.38 177 VAL A O 1
ATOM 1347 N N . THR A 1 178 ? 15.404 -7.942 -7.140 1.00 77.88 178 THR A N 1
ATOM 1348 C CA . THR A 1 178 ? 15.901 -7.636 -8.490 1.00 77.88 178 THR A CA 1
ATOM 1349 C C . THR A 1 178 ? 17.205 -6.855 -8.383 1.00 77.88 178 THR A C 1
ATOM 1351 O O . THR A 1 178 ? 17.209 -5.732 -7.886 1.00 77.88 178 THR A O 1
ATOM 1354 N N . VAL A 1 179 ? 18.307 -7.430 -8.868 1.00 82.81 179 VAL A N 1
ATOM 1355 C CA . VAL A 1 179 ? 19.618 -6.767 -8.912 1.00 82.81 179 VAL A CA 1
ATOM 1356 C C . VAL A 1 179 ? 19.878 -6.281 -10.334 1.00 82.81 179 VAL A C 1
ATOM 1358 O O . VAL A 1 179 ? 19.954 -7.080 -11.265 1.00 82.81 179 VAL A O 1
ATOM 1361 N N . ALA A 1 180 ? 20.002 -4.965 -10.511 1.00 82.81 180 ALA A N 1
ATOM 1362 C CA . ALA A 1 180 ? 20.422 -4.377 -11.778 1.00 82.81 180 ALA A CA 1
ATOM 1363 C C . ALA A 1 180 ? 21.959 -4.291 -11.830 1.00 82.81 180 ALA A C 1
ATOM 1365 O O . ALA A 1 180 ? 22.568 -3.917 -10.824 1.00 82.81 180 ALA A O 1
ATOM 1366 N N . PRO A 1 181 ? 22.607 -4.577 -12.975 1.00 87.62 181 PRO A N 1
ATOM 1367 C CA . PRO A 1 181 ? 24.053 -4.437 -13.134 1.00 87.62 181 PRO A CA 1
ATOM 1368 C C . PRO A 1 181 ? 24.428 -2.954 -13.301 1.00 87.62 181 PRO A C 1
ATOM 1370 O O . PRO A 1 181 ? 24.854 -2.507 -14.363 1.00 87.62 181 PRO A O 1
ATOM 1373 N N . THR A 1 182 ? 24.189 -2.146 -12.270 1.00 87.31 182 THR A N 1
ATOM 1374 C CA . THR A 1 182 ? 24.419 -0.698 -12.278 1.00 87.31 182 THR A CA 1
ATOM 1375 C C . THR A 1 182 ? 25.021 -0.270 -10.950 1.00 87.31 182 THR A C 1
ATOM 1377 O O . THR A 1 182 ? 24.523 -0.630 -9.887 1.00 87.31 182 THR A O 1
ATOM 1380 N N . PHE A 1 183 ? 26.083 0.532 -11.006 1.00 86.44 183 PHE A N 1
ATOM 1381 C CA . PHE A 1 183 ? 26.670 1.141 -9.819 1.00 86.44 183 PHE A CA 1
ATOM 1382 C C . PHE A 1 183 ? 25.957 2.455 -9.505 1.00 86.44 183 PHE A C 1
ATOM 1384 O O . PHE A 1 183 ? 25.922 3.365 -10.333 1.00 86.44 183 PHE A O 1
ATOM 1391 N N . VAL A 1 184 ? 25.412 2.567 -8.296 1.00 84.06 184 VAL A N 1
ATOM 1392 C CA . VAL A 1 184 ? 24.824 3.811 -7.790 1.00 84.06 184 VAL A CA 1
ATOM 1393 C C . VAL A 1 184 ? 25.846 4.478 -6.875 1.00 84.06 184 VAL A C 1
ATOM 1395 O O . VAL A 1 184 ? 26.256 3.904 -5.869 1.00 84.06 184 VAL A O 1
ATOM 1398 N N . ARG A 1 185 ? 26.289 5.689 -7.226 1.00 81.56 185 ARG A N 1
ATOM 1399 C CA . ARG A 1 185 ? 27.217 6.475 -6.403 1.00 81.56 185 ARG A CA 1
ATOM 1400 C C . ARG A 1 185 ? 26.424 7.350 -5.435 1.00 81.56 185 ARG A C 1
ATOM 1402 O O . ARG A 1 185 ? 25.562 8.111 -5.872 1.00 81.56 185 ARG A O 1
ATOM 1409 N N . HIS A 1 186 ? 26.747 7.290 -4.144 1.00 75.75 186 HIS A N 1
ATOM 1410 C CA . HIS A 1 186 ? 26.210 8.236 -3.167 1.00 75.75 186 HIS A CA 1
ATOM 1411 C C . HIS A 1 186 ? 26.702 9.648 -3.518 1.00 75.75 186 HIS A C 1
ATOM 1413 O O . HIS A 1 186 ? 27.910 9.875 -3.635 1.00 75.75 186 HIS A O 1
ATOM 1419 N N . LYS A 1 187 ? 25.785 10.600 -3.726 1.00 58.97 187 LYS A N 1
ATOM 1420 C CA . LYS A 1 187 ? 26.156 12.013 -3.851 1.00 58.97 187 LYS A CA 1
ATOM 1421 C C . LYS A 1 187 ? 26.447 12.528 -2.446 1.00 58.97 187 LYS A C 1
ATOM 1423 O O . LYS A 1 187 ? 25.523 12.831 -1.703 1.00 58.97 187 LYS A O 1
ATOM 1428 N N . SER A 1 188 ? 27.718 12.559 -2.065 1.00 59.50 188 SER A N 1
ATOM 1429 C CA . SER A 1 188 ? 28.166 13.340 -0.912 1.00 59.50 188 SER A CA 1
ATOM 1430 C C . SER A 1 188 ? 28.025 14.816 -1.288 1.00 59.50 188 SER A C 1
ATOM 1432 O O . SER A 1 188 ? 28.780 15.299 -2.134 1.00 59.50 188 SER A O 1
ATOM 1434 N N . GLY A 1 189 ? 26.986 15.462 -0.764 1.00 48.25 189 GLY A N 1
ATOM 1435 C CA . GLY A 1 189 ? 26.822 16.915 -0.752 1.00 48.25 189 GLY A CA 1
ATOM 1436 C C . GLY A 1 189 ? 27.236 17.454 0.602 1.00 48.25 189 GLY A C 1
ATOM 1437 O O . GLY A 1 189 ? 26.988 16.730 1.594 1.00 48.25 189 GLY A O 1
#

Organism: Phytophthora nicotianae (NCBI:txid4792)

pLDDT: mean 77.42, std 19.2, range [27.33, 96.12]

Secondary structure (DSSP, 8-state):
-HHHHHHHHT-SEEEEEHHHHHHH------TTSSSPPPEEEEE-TT----TTSHHHH-TTSPPPEEEEETT--SHHHHHHHHHHHHTT-EEEEE-EEE-TTSSEEE-HHHHHHHHBSSS-SS--------S------S--------B--EEE---HHHHHHHHHHHHHSS--S----PPPS-PPPP---

Radius of gyration: 17.88 Å; chains: 1; bounding box: 44×40×50 Å